Protein AF-A0A7X3KAZ8-F1 (afdb_monomer_lite)

Radius of gyration: 34.66 Å; chains: 1; bounding box: 105×44×89 Å

Sequence (241 aa):
MRITFNLIEKAIDLATRVFVTVRDVNNSASSNESHLVSMIDEVSKKIDSVATHIGAEVAHQLEKQQLEKLSSQAKVVKLALEIDNAAMLGTAVASISEQIEYSRLRLSEGKHEWFGPWMIAEAVRIEALRIMAANPRALAAVERETLNFRINILNHVGVFLITSMDNPWVQIADFVDGRNEDVLLSLRDVKVLQVADDTAVKSKRQAASHGASTLESESTSSEASTVIAPAAWPFPTSLRP

Organism: NCBI:txid2683234

Foldseek 3Di:
DVVVVVVVVVVVVLVVVLVVVVVVCVVPPDPCPVVNVVSVVVVVVVVVVVVVVVVVVVVVVVVVVLLVVLQVLLVQLVVCVVVVPLVSNVVSLVVNVVSLVVLLVVVVVVNCVSVVSSLSSLVSSLVSQCVVDPDPVSNVVSVVSVVVSVVSNCVSCVVVLVPPPPNVVVVVVCVVVVNDPVVVVVVVPVCVPVVVVVVVVVVVPPPPDDDDDDDDDDDDDDDPPPDDDPDDDPDDPDDDD

Secondary structure (DSSP, 8-state):
-HHHHHHHHHHHHHHHHHHHHHHHHTTS-SSSHHHHHHHHHHHHHHHHHHHHHHHHHHHHHHHHHHHHHHHHHHHHHHHHHHTT-HHHHHHHHHHHHHHHHHHHHHHHTT-GGGHHHHHHHHHHHHHHHHHH--SHHHHHHHHHHHHHHHHHHHHHHHHHHHHSTT-HHHHHHHHHTTS--HHHHHHHT-TTSSHHHHHHHHHTSSSSS------------------------SS------

Structure (mmCIF, N/CA/C/O backbone):
data_AF-A0A7X3KAZ8-F1
#
_entry.id   AF-A0A7X3KAZ8-F1
#
loop_
_atom_site.group_PDB
_atom_site.id
_atom_site.type_symbol
_atom_site.label_atom_id
_atom_site.label_alt_id
_atom_site.label_comp_id
_atom_site.label_asym_id
_atom_site.label_entity_id
_atom_site.label_seq_id
_atom_site.pdbx_PDB_ins_code
_atom_site.Cartn_x
_atom_site.Cartn_y
_atom_site.Cartn_z
_atom_site.occupancy
_atom_site.B_iso_or_equiv
_atom_site.auth_seq_id
_atom_site.auth_comp_id
_atom_site.auth_asym_id
_atom_site.auth_atom_id
_atom_site.pdbx_PDB_model_num
ATOM 1 N N . MET A 1 1 ? 14.230 -16.186 -16.471 1.00 46.19 1 MET A N 1
ATOM 2 C CA . MET A 1 1 ? 15.461 -16.729 -17.100 1.00 46.19 1 MET A CA 1
ATOM 3 C C . MET A 1 1 ? 15.422 -16.871 -18.626 1.00 46.19 1 MET A C 1
ATOM 5 O O . MET A 1 1 ? 16.486 -16.835 -19.220 1.00 46.19 1 MET A O 1
ATOM 9 N N . ARG A 1 2 ? 14.268 -17.020 -19.304 1.00 46.88 2 ARG A N 1
ATOM 10 C CA . ARG A 1 2 ? 14.248 -17.124 -20.786 1.00 46.88 2 ARG A CA 1
ATOM 11 C C . ARG A 1 2 ? 14.572 -15.808 -21.518 1.00 46.88 2 ARG A C 1
ATOM 13 O O . ARG A 1 2 ? 15.157 -15.836 -22.591 1.00 46.88 2 ARG A O 1
ATOM 20 N N . ILE A 1 3 ? 14.241 -14.664 -20.917 1.00 51.28 3 ILE A N 1
ATOM 21 C CA . ILE A 1 3 ? 14.458 -13.331 -21.512 1.00 51.28 3 ILE A CA 1
ATOM 22 C C . ILE A 1 3 ? 15.954 -12.976 -21.551 1.00 51.28 3 ILE A C 1
ATOM 24 O O . ILE A 1 3 ? 16.443 -12.476 -22.558 1.00 51.28 3 ILE A O 1
ATOM 28 N N . THR A 1 4 ? 16.704 -13.317 -20.500 1.00 55.81 4 THR A N 1
ATOM 29 C CA . THR A 1 4 ? 18.152 -13.072 -20.414 1.00 55.81 4 THR A CA 1
ATOM 30 C C . THR A 1 4 ? 18.944 -13.887 -21.438 1.00 55.81 4 THR A C 1
ATOM 32 O O . THR A 1 4 ? 19.878 -13.360 -22.028 1.00 55.81 4 THR A O 1
ATOM 35 N N . PHE A 1 5 ? 18.545 -15.135 -21.715 1.00 60.72 5 PHE A N 1
ATOM 36 C CA . PHE A 1 5 ? 19.195 -15.975 -22.733 1.00 60.72 5 PHE A CA 1
ATOM 37 C C . PHE A 1 5 ? 1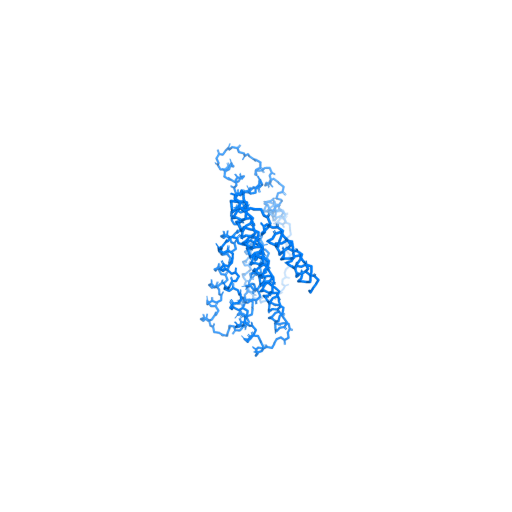8.988 -15.445 -24.159 1.00 60.72 5 PHE A C 1
ATOM 39 O O . PHE A 1 5 ? 19.960 -15.282 -24.890 1.00 60.72 5 PHE A O 1
ATOM 46 N N . ASN A 1 6 ? 17.752 -15.076 -24.517 1.00 64.69 6 ASN A N 1
ATOM 47 C CA . ASN A 1 6 ? 17.456 -14.483 -25.828 1.00 64.69 6 ASN A CA 1
ATOM 48 C C . ASN A 1 6 ? 18.179 -13.143 -26.057 1.00 64.69 6 ASN A C 1
ATOM 50 O O . ASN A 1 6 ? 18.490 -12.795 -27.195 1.00 64.69 6 ASN A O 1
ATOM 54 N N . LEU A 1 7 ? 18.435 -12.364 -24.999 1.00 58.59 7 LEU A N 1
ATOM 55 C CA . LEU A 1 7 ? 19.197 -11.117 -25.113 1.00 58.59 7 LEU A CA 1
ATOM 56 C C . LEU A 1 7 ? 20.698 -11.358 -25.281 1.00 58.59 7 LEU A C 1
ATOM 58 O O . LEU A 1 7 ? 21.329 -10.650 -26.061 1.00 58.59 7 LEU A O 1
ATOM 62 N N . ILE A 1 8 ? 21.261 -12.350 -24.586 1.00 69.94 8 ILE A N 1
ATOM 63 C CA . ILE A 1 8 ? 22.673 -12.723 -24.735 1.00 69.94 8 ILE A CA 1
ATOM 64 C C . ILE A 1 8 ? 22.933 -13.228 -26.158 1.00 69.94 8 ILE A C 1
ATOM 66 O O . ILE A 1 8 ? 23.895 -12.793 -26.783 1.00 69.94 8 ILE A O 1
ATOM 70 N N . GLU A 1 9 ? 22.042 -14.050 -26.717 1.00 72.00 9 GLU A N 1
ATOM 71 C CA . GLU A 1 9 ? 22.143 -14.482 -28.118 1.00 72.00 9 GLU A CA 1
ATOM 72 C C . GLU A 1 9 ? 22.088 -13.305 -29.097 1.00 72.00 9 GLU A C 1
ATOM 74 O O . GLU A 1 9 ? 22.904 -13.234 -30.013 1.00 72.00 9 GLU A O 1
ATOM 79 N N . LYS A 1 10 ? 21.190 -12.333 -28.882 1.00 70.62 10 LYS A N 1
ATOM 80 C CA . LYS A 1 10 ? 21.121 -11.128 -29.726 1.00 70.62 10 LYS A CA 1
ATOM 81 C C . LYS A 1 10 ? 22.357 -10.239 -29.597 1.00 70.62 10 LYS A C 1
ATOM 83 O O . LYS A 1 10 ? 22.797 -9.683 -30.598 1.00 70.62 10 LYS A O 1
ATOM 88 N N . ALA A 1 11 ? 22.921 -10.105 -28.398 1.00 67.25 11 ALA A N 1
ATOM 89 C CA . ALA A 1 11 ? 24.150 -9.347 -28.176 1.00 67.25 11 ALA A CA 1
ATOM 90 C C . ALA A 1 11 ? 25.360 -10.023 -28.844 1.00 67.25 11 ALA A C 1
ATOM 92 O O . ALA A 1 11 ? 26.183 -9.341 -29.451 1.00 67.25 11 ALA A O 1
ATOM 93 N N . ILE A 1 12 ? 25.433 -11.358 -28.793 1.00 77.56 12 ILE A N 1
ATOM 94 C CA . ILE A 1 12 ? 26.469 -12.148 -29.470 1.00 77.56 12 ILE A CA 1
ATOM 95 C C . ILE A 1 12 ? 26.310 -12.062 -30.992 1.00 77.56 12 ILE A C 1
ATOM 97 O O . ILE A 1 12 ? 27.299 -11.827 -31.680 1.00 77.56 12 ILE A O 1
ATOM 101 N N . ASP A 1 13 ? 25.096 -12.182 -31.534 1.00 77.56 13 ASP A N 1
ATOM 102 C CA . ASP A 1 13 ? 24.837 -12.027 -32.976 1.00 77.56 13 ASP A CA 1
ATOM 103 C C . ASP A 1 13 ? 25.221 -10.616 -33.460 1.00 77.56 13 ASP A C 1
ATOM 105 O O . ASP A 1 13 ? 25.897 -10.461 -34.478 1.00 77.56 13 ASP A O 1
ATOM 109 N N . LEU A 1 14 ? 24.897 -9.576 -32.683 1.00 70.06 14 LEU A N 1
ATOM 110 C CA . LEU A 1 14 ? 25.277 -8.196 -32.996 1.00 70.06 14 LEU A CA 1
ATOM 111 C C . LEU A 1 14 ? 26.802 -7.999 -32.977 1.00 70.06 14 LEU A C 1
ATOM 113 O O . LEU A 1 14 ? 27.360 -7.440 -33.920 1.00 70.06 14 LEU A O 1
ATOM 117 N N . ALA A 1 15 ? 27.481 -8.500 -31.940 1.00 71.56 15 ALA A N 1
ATOM 118 C CA . ALA A 1 15 ? 28.937 -8.438 -31.830 1.00 71.56 15 ALA A CA 1
ATOM 119 C C . ALA A 1 15 ? 29.624 -9.204 -32.970 1.00 71.56 15 ALA A C 1
ATOM 121 O O . ALA A 1 15 ? 30.600 -8.723 -33.542 1.00 71.56 15 ALA A O 1
ATOM 122 N N . THR A 1 16 ? 29.075 -10.359 -33.355 1.00 76.56 16 THR A N 1
ATOM 123 C CA . THR A 1 16 ? 29.593 -11.180 -34.456 1.00 76.56 16 THR A CA 1
ATOM 124 C C . THR A 1 16 ? 29.449 -10.456 -35.793 1.00 76.56 16 THR A C 1
ATOM 126 O O . THR A 1 16 ? 30.400 -10.422 -36.571 1.00 76.56 16 THR A O 1
ATOM 129 N N . ARG A 1 17 ? 28.308 -9.803 -36.050 1.00 71.75 17 ARG A N 1
ATOM 130 C CA . ARG A 1 17 ? 28.098 -9.010 -37.274 1.00 71.75 17 ARG A CA 1
ATOM 131 C C . ARG A 1 17 ? 29.051 -7.826 -37.375 1.00 71.75 17 ARG A C 1
ATOM 133 O O . ARG A 1 17 ? 29.595 -7.611 -38.449 1.00 71.75 17 ARG A O 1
ATOM 140 N N . VAL A 1 18 ? 29.288 -7.112 -36.272 1.00 66.62 18 VAL A N 1
ATOM 141 C CA . VAL A 1 18 ? 30.261 -6.005 -36.213 1.00 66.62 18 VAL A CA 1
ATOM 142 C C . VAL A 1 18 ? 31.686 -6.515 -36.438 1.00 66.62 18 VAL A C 1
ATOM 144 O O . VAL A 1 18 ? 32.463 -5.895 -37.158 1.00 66.62 18 VAL A O 1
ATOM 147 N N . PHE A 1 19 ? 32.040 -7.666 -35.868 1.00 69.00 19 PHE A N 1
ATOM 148 C CA . PHE A 1 19 ? 33.374 -8.238 -36.037 1.00 69.00 19 PHE A CA 1
ATOM 149 C C . PHE A 1 19 ? 33.633 -8.697 -37.480 1.00 69.00 19 PHE A C 1
ATOM 151 O O . PHE A 1 19 ? 34.724 -8.492 -38.012 1.00 69.00 19 PHE A O 1
ATOM 158 N N . VAL A 1 20 ? 32.624 -9.286 -38.129 1.00 71.25 20 VAL A N 1
ATOM 159 C CA . VAL A 1 20 ? 32.692 -9.700 -39.538 1.00 71.25 20 VAL A CA 1
ATOM 160 C C . VAL A 1 20 ? 32.840 -8.486 -40.456 1.00 71.25 20 VAL A C 1
ATOM 162 O O . VAL A 1 20 ? 33.724 -8.478 -41.307 1.00 71.25 20 VAL A O 1
ATOM 165 N N . THR A 1 21 ? 32.071 -7.416 -40.244 1.00 63.50 21 THR A N 1
ATOM 166 C CA . THR A 1 21 ? 32.190 -6.209 -41.073 1.00 63.50 21 THR A CA 1
ATOM 167 C C . THR A 1 21 ? 33.488 -5.443 -40.835 1.00 63.50 21 THR A C 1
ATOM 169 O O . THR A 1 21 ? 34.089 -4.989 -41.802 1.00 63.50 21 THR A O 1
ATOM 172 N N . VAL A 1 22 ? 33.993 -5.344 -39.600 1.00 62.72 22 VAL A N 1
ATOM 173 C CA . VAL A 1 22 ? 35.315 -4.738 -39.328 1.00 62.72 22 VAL A CA 1
ATOM 174 C C . VAL A 1 22 ? 36.439 -5.530 -40.004 1.00 62.72 22 VAL A C 1
ATOM 176 O O . VAL A 1 22 ? 37.372 -4.941 -40.551 1.00 62.72 22 VAL A O 1
ATOM 179 N N . ARG A 1 23 ? 36.334 -6.864 -40.022 1.00 62.97 23 ARG A N 1
ATOM 180 C CA . ARG A 1 23 ? 37.279 -7.737 -40.726 1.00 62.97 23 ARG A CA 1
ATOM 181 C C . ARG A 1 23 ? 37.243 -7.528 -42.246 1.00 62.97 23 ARG A C 1
ATOM 183 O O . ARG A 1 23 ? 38.305 -7.530 -42.863 1.00 62.97 23 ARG A O 1
ATOM 190 N N . ASP A 1 24 ? 36.065 -7.322 -42.831 1.00 60.09 24 ASP A N 1
ATOM 191 C CA . ASP A 1 24 ? 35.906 -7.125 -44.279 1.00 60.09 24 ASP A CA 1
ATOM 192 C C . ASP A 1 24 ? 36.257 -5.693 -44.741 1.00 60.09 24 ASP A C 1
ATOM 194 O O . ASP A 1 24 ? 36.760 -5.499 -45.850 1.00 60.09 24 ASP A O 1
ATOM 198 N N . VAL A 1 25 ? 36.079 -4.683 -43.880 1.00 53.12 25 VAL A N 1
ATOM 199 C CA . VAL A 1 25 ? 36.392 -3.268 -44.170 1.00 53.12 25 VAL A CA 1
ATOM 200 C C . VAL A 1 25 ? 37.898 -3.002 -44.297 1.00 53.12 25 VAL A C 1
ATOM 202 O O . VAL A 1 25 ? 38.297 -2.119 -45.058 1.00 53.12 25 VAL A O 1
ATOM 205 N N . ASN A 1 26 ? 38.753 -3.812 -43.665 1.00 53.38 26 ASN A N 1
ATOM 206 C CA . ASN A 1 26 ? 40.214 -3.662 -43.744 1.00 53.38 26 ASN A CA 1
ATOM 207 C C . ASN A 1 26 ? 40.795 -3.880 -45.166 1.00 53.38 26 ASN A C 1
ATOM 209 O O . ASN A 1 26 ? 41.977 -3.637 -45.391 1.00 53.38 26 ASN A O 1
ATOM 213 N N . ASN A 1 27 ? 39.967 -4.299 -46.135 1.00 56.44 27 ASN A N 1
ATOM 214 C CA . ASN A 1 27 ? 40.338 -4.493 -47.541 1.00 56.44 27 ASN A CA 1
ATOM 215 C C . ASN A 1 27 ? 39.940 -3.329 -48.483 1.00 56.44 27 ASN A C 1
ATOM 217 O O . ASN A 1 27 ? 40.212 -3.411 -49.679 1.00 56.44 27 ASN A O 1
ATOM 221 N N . SER A 1 28 ? 39.298 -2.248 -48.008 1.00 54.06 28 SER A N 1
ATOM 222 C CA . SER A 1 28 ? 38.889 -1.113 -48.868 1.00 54.06 28 SER A CA 1
ATOM 223 C C . SER A 1 28 ? 38.941 0.240 -48.129 1.00 54.06 28 SER A C 1
ATOM 225 O O . SER A 1 28 ? 38.164 0.508 -47.219 1.00 54.06 28 SER A O 1
ATOM 227 N N . ALA A 1 29 ? 39.895 1.104 -48.492 1.00 55.44 29 ALA A N 1
ATOM 228 C CA . ALA A 1 29 ? 40.539 2.020 -47.538 1.00 55.44 29 ALA A CA 1
ATOM 229 C C . ALA A 1 29 ? 40.195 3.532 -47.613 1.00 55.44 29 ALA A C 1
ATOM 231 O O . ALA A 1 29 ? 41.026 4.333 -47.202 1.00 55.44 29 ALA A O 1
ATOM 232 N N . SER A 1 30 ? 39.032 3.994 -48.099 1.00 54.66 30 SER A N 1
ATOM 233 C CA . SER A 1 30 ? 38.758 5.459 -48.029 1.00 54.66 30 SER A CA 1
ATOM 234 C C . SER A 1 30 ? 37.302 5.939 -48.003 1.00 54.66 30 SER A C 1
ATOM 236 O O . SER A 1 30 ? 37.060 7.088 -47.651 1.00 54.66 30 SER A O 1
ATOM 238 N N . SER A 1 31 ? 36.314 5.089 -48.299 1.00 55.03 31 SER A N 1
ATOM 239 C CA . SER A 1 31 ? 34.874 5.428 -48.214 1.00 55.03 31 SER A CA 1
ATOM 240 C C . SER A 1 31 ? 34.179 4.814 -46.984 1.00 55.03 31 SER A C 1
ATOM 242 O O . SER A 1 31 ? 32.975 4.984 -46.802 1.00 55.03 31 SER A O 1
ATOM 244 N N . ASN A 1 32 ? 34.920 4.090 -46.142 1.00 56.72 32 ASN A N 1
ATOM 245 C CA . ASN A 1 32 ? 34.351 3.208 -45.121 1.00 56.72 32 ASN A CA 1
ATOM 246 C C . ASN A 1 32 ? 34.421 3.761 -43.689 1.00 56.72 32 ASN A C 1
ATOM 248 O O . ASN A 1 32 ? 33.745 3.230 -42.812 1.00 56.72 32 ASN A O 1
ATOM 252 N N . GLU A 1 33 ? 35.179 4.834 -43.434 1.00 61.66 33 GLU A N 1
ATOM 253 C CA . GLU A 1 33 ? 35.268 5.437 -42.093 1.00 61.66 33 GLU A CA 1
ATOM 254 C C . GLU A 1 33 ? 33.949 6.091 -41.663 1.00 61.66 33 GLU A C 1
ATOM 256 O O . GLU A 1 33 ? 33.487 5.860 -40.550 1.00 61.66 33 GLU A O 1
ATOM 261 N N . SER A 1 34 ? 33.280 6.837 -42.549 1.00 65.88 34 SER A N 1
ATOM 262 C CA . SER A 1 34 ? 31.969 7.438 -42.251 1.00 65.88 34 SER A CA 1
ATOM 263 C C . SER A 1 34 ? 30.883 6.379 -42.032 1.00 65.88 34 SER A C 1
ATOM 265 O O . SER A 1 34 ? 30.028 6.533 -41.160 1.00 65.88 34 SER A O 1
ATOM 267 N N . HIS A 1 35 ? 30.951 5.273 -42.775 1.00 70.00 35 HIS A N 1
ATOM 268 C CA . HIS A 1 35 ? 30.044 4.140 -42.628 1.00 70.00 35 HIS A CA 1
ATOM 269 C C . HIS A 1 35 ? 30.270 3.407 -41.296 1.00 70.00 35 HIS A C 1
ATOM 271 O O . HIS A 1 35 ? 29.304 3.141 -40.582 1.00 70.00 35 HIS A O 1
ATOM 277 N N . LEU A 1 36 ? 31.531 3.165 -40.911 1.00 72.19 36 LEU A N 1
ATOM 278 C CA . LEU A 1 36 ? 31.895 2.612 -39.602 1.00 72.19 36 LEU A CA 1
ATOM 279 C C . LEU A 1 36 ? 31.449 3.517 -38.449 1.00 72.19 36 LEU A C 1
ATOM 281 O O . LEU A 1 36 ? 30.859 3.022 -37.493 1.00 72.19 36 LEU A O 1
ATOM 285 N N . VAL A 1 37 ? 31.664 4.832 -38.544 1.00 76.81 37 VAL A N 1
ATOM 286 C CA . VAL A 1 37 ? 31.201 5.795 -37.530 1.00 76.81 37 VAL A CA 1
ATOM 287 C C . VAL A 1 37 ? 29.674 5.776 -37.417 1.00 76.81 37 VAL A C 1
ATOM 289 O O . VAL A 1 37 ? 29.154 5.746 -36.305 1.00 76.81 37 VAL A O 1
ATOM 292 N N . SER A 1 38 ? 28.945 5.707 -38.538 1.00 76.62 38 SER A N 1
ATOM 293 C CA . SER A 1 38 ? 27.479 5.601 -38.509 1.00 76.62 38 SER A CA 1
ATOM 294 C C . SER A 1 38 ? 26.990 4.283 -37.898 1.00 76.62 38 SER A C 1
ATOM 296 O O . SER A 1 38 ? 26.013 4.277 -37.155 1.00 76.62 38 SER A O 1
ATOM 298 N N . MET A 1 39 ? 27.697 3.174 -38.141 1.00 76.69 39 MET A N 1
ATOM 299 C CA . MET A 1 39 ? 27.379 1.876 -37.545 1.00 76.69 39 MET A CA 1
ATOM 300 C C . MET A 1 39 ? 27.665 1.860 -36.045 1.00 76.69 39 MET A C 1
ATOM 302 O O . MET A 1 39 ? 26.879 1.305 -35.284 1.00 76.69 39 MET A O 1
ATOM 306 N N . ILE A 1 40 ? 28.757 2.488 -35.603 1.00 79.38 40 ILE A N 1
ATOM 307 C CA . ILE A 1 40 ? 29.061 2.654 -34.178 1.00 79.38 40 ILE A CA 1
ATOM 308 C C . ILE A 1 40 ? 27.988 3.520 -33.509 1.00 79.38 40 ILE A C 1
ATOM 310 O O . ILE A 1 40 ? 27.540 3.174 -32.417 1.00 79.38 40 ILE A O 1
ATOM 314 N N . ASP A 1 41 ? 27.523 4.588 -34.160 1.00 81.44 41 ASP A N 1
ATOM 315 C CA . ASP A 1 41 ? 26.429 5.433 -33.663 1.00 81.44 41 ASP A CA 1
ATOM 316 C C . ASP A 1 41 ? 25.094 4.664 -33.604 1.00 81.44 41 ASP A C 1
ATOM 318 O O . ASP A 1 41 ? 24.380 4.723 -32.604 1.00 81.44 41 ASP A O 1
ATOM 322 N N . GLU A 1 42 ? 24.774 3.850 -34.616 1.00 80.19 42 GLU A N 1
ATOM 323 C CA . GLU A 1 42 ? 23.575 3.002 -34.614 1.00 80.19 42 GLU A CA 1
ATOM 324 C C . GLU A 1 42 ? 23.634 1.917 -33.524 1.00 80.19 42 GLU A C 1
ATOM 326 O O . GLU A 1 42 ? 22.640 1.662 -32.839 1.00 80.19 42 GLU A O 1
ATOM 331 N N . VAL A 1 43 ? 24.799 1.293 -33.324 1.00 81.06 43 VAL A N 1
ATOM 332 C CA . VAL A 1 43 ? 25.024 0.323 -32.244 1.00 81.06 43 VAL A CA 1
ATOM 333 C C . VAL A 1 43 ? 24.937 1.007 -30.883 1.00 81.06 43 VAL A C 1
ATOM 335 O O . VAL A 1 43 ? 24.273 0.474 -29.999 1.00 81.06 43 VAL A O 1
ATOM 338 N N . SER A 1 44 ? 25.515 2.198 -30.723 1.00 81.19 44 SER A N 1
ATOM 339 C CA . SER A 1 44 ? 25.438 2.982 -29.482 1.00 81.19 44 SER A CA 1
ATOM 340 C C . SER A 1 44 ? 23.989 3.331 -29.147 1.00 81.19 44 SER A C 1
ATOM 342 O O . SER A 1 44 ? 23.524 3.028 -28.053 1.00 81.19 44 SER A O 1
ATOM 344 N N . LYS A 1 45 ? 23.216 3.816 -30.126 1.00 85.75 45 LYS A N 1
ATOM 345 C CA . LYS A 1 45 ? 21.777 4.083 -29.964 1.00 85.75 45 LYS A CA 1
ATOM 346 C C . LYS A 1 45 ? 20.977 2.828 -29.623 1.00 85.75 45 LYS A C 1
ATOM 348 O O . LYS A 1 45 ? 20.060 2.889 -28.804 1.00 85.75 45 LYS A O 1
ATOM 353 N N . LYS A 1 46 ? 21.304 1.678 -30.224 1.00 81.12 46 LYS A N 1
ATOM 354 C CA . LYS A 1 46 ? 20.667 0.395 -29.878 1.00 81.12 46 LYS A CA 1
ATOM 355 C C . LYS A 1 46 ? 21.033 -0.055 -28.467 1.00 81.12 46 LYS A C 1
ATOM 357 O O . LYS A 1 46 ? 20.154 -0.545 -27.766 1.00 81.12 46 LYS A O 1
ATOM 362 N N . ILE A 1 47 ? 22.280 0.125 -28.038 1.00 82.75 47 ILE A N 1
ATOM 363 C CA . ILE A 1 47 ? 22.717 -0.182 -26.671 1.00 82.75 47 ILE A CA 1
ATOM 364 C C . ILE A 1 47 ? 21.990 0.722 -25.672 1.00 82.75 47 ILE A C 1
ATOM 366 O O . ILE A 1 47 ? 21.430 0.202 -24.712 1.00 82.75 47 ILE A O 1
ATOM 370 N N . ASP A 1 48 ? 21.901 2.026 -25.931 1.00 84.75 48 ASP A N 1
ATOM 371 C CA . ASP A 1 48 ? 21.175 2.971 -25.074 1.00 84.75 48 ASP A CA 1
ATOM 372 C C . ASP A 1 48 ? 19.675 2.651 -25.013 1.00 84.75 48 ASP A C 1
ATOM 374 O O . ASP A 1 48 ? 19.062 2.646 -23.942 1.00 84.75 48 ASP A O 1
ATOM 378 N N . SER A 1 49 ? 19.067 2.304 -26.149 1.00 84.25 49 SER A N 1
ATOM 379 C CA . SER A 1 49 ? 17.669 1.865 -26.199 1.00 84.25 49 SER A CA 1
ATOM 380 C C . SER A 1 49 ? 17.440 0.567 -25.414 1.00 84.25 49 SER A C 1
ATOM 382 O O . SER A 1 49 ? 16.447 0.437 -24.699 1.00 84.25 49 SER A O 1
ATOM 384 N N . VAL A 1 50 ? 18.366 -0.389 -25.486 1.00 82.94 50 VAL A N 1
ATOM 385 C CA . VAL A 1 50 ? 18.285 -1.628 -24.703 1.00 82.94 50 VAL A CA 1
ATOM 386 C C . VAL A 1 50 ? 18.511 -1.351 -23.216 1.00 82.94 50 VAL A C 1
ATOM 388 O O . VAL A 1 50 ? 17.782 -1.888 -22.388 1.00 82.94 50 VAL A O 1
ATOM 391 N N . ALA A 1 51 ? 19.463 -0.489 -22.859 1.00 81.94 51 ALA A N 1
ATOM 392 C CA . ALA A 1 51 ? 19.750 -0.130 -21.474 1.00 81.94 51 ALA A CA 1
ATOM 393 C C . ALA A 1 51 ? 18.564 0.589 -20.815 1.00 81.94 51 ALA A C 1
ATOM 395 O O . ALA A 1 51 ? 18.180 0.244 -19.698 1.00 81.94 51 ALA A O 1
ATOM 396 N N . THR A 1 52 ? 17.934 1.530 -21.522 1.00 86.94 52 THR A N 1
ATOM 397 C CA . THR A 1 52 ? 16.715 2.211 -21.054 1.00 86.94 52 THR A CA 1
ATOM 398 C C . THR A 1 52 ? 15.548 1.239 -20.900 1.00 86.94 52 THR A C 1
ATOM 400 O O . THR A 1 52 ? 14.845 1.288 -19.891 1.00 86.94 52 THR A O 1
ATOM 403 N N . HIS A 1 53 ? 15.379 0.300 -21.835 1.00 82.31 53 HIS A N 1
ATOM 404 C CA . HIS A 1 53 ? 14.350 -0.733 -21.734 1.00 82.31 53 HIS A CA 1
ATOM 405 C C . HIS A 1 53 ? 14.582 -1.681 -20.547 1.00 82.31 53 HIS A C 1
ATOM 407 O O . HIS A 1 53 ? 13.650 -1.969 -19.800 1.00 82.31 53 HIS A O 1
ATOM 413 N N . ILE A 1 54 ? 15.826 -2.117 -20.319 1.00 81.69 54 ILE A N 1
ATOM 414 C CA . ILE A 1 54 ? 16.194 -2.928 -19.149 1.00 81.69 54 ILE A CA 1
ATOM 415 C C . ILE A 1 54 ? 15.936 -2.145 -17.861 1.00 81.69 54 ILE A C 1
ATOM 417 O O . ILE A 1 54 ? 15.358 -2.693 -16.926 1.00 81.69 54 ILE A O 1
ATOM 421 N N . GLY A 1 55 ? 16.329 -0.870 -17.810 1.00 84.19 55 GLY A N 1
ATOM 422 C CA . GLY A 1 55 ? 16.085 -0.008 -16.655 1.00 84.19 55 GLY A CA 1
ATOM 423 C C . GLY A 1 55 ? 14.596 0.106 -16.324 1.00 84.19 55 GLY A C 1
ATOM 424 O O . GLY A 1 55 ? 14.214 -0.051 -15.165 1.00 84.19 55 GLY A O 1
ATOM 425 N N . ALA A 1 56 ? 13.754 0.301 -17.341 1.00 83.12 56 ALA A N 1
ATOM 426 C CA . ALA A 1 56 ? 12.303 0.356 -17.181 1.00 83.12 56 ALA A CA 1
ATOM 427 C C . ALA A 1 56 ? 11.715 -0.981 -16.697 1.00 83.12 56 ALA A C 1
ATOM 429 O O . ALA A 1 56 ? 10.905 -0.995 -15.773 1.00 83.12 56 ALA A O 1
ATOM 430 N N . GLU A 1 57 ? 12.153 -2.106 -17.265 1.00 83.50 57 GLU A N 1
ATOM 431 C CA . GLU A 1 57 ? 11.674 -3.439 -16.882 1.00 83.50 57 GLU A CA 1
ATOM 432 C C . GLU A 1 57 ? 12.092 -3.812 -15.450 1.00 83.50 57 GLU A C 1
ATOM 434 O O . GLU A 1 57 ? 11.291 -4.336 -14.677 1.00 83.50 57 GLU A O 1
ATOM 439 N N . VAL A 1 58 ? 13.330 -3.498 -15.056 1.00 87.62 58 VAL A N 1
ATOM 440 C CA . VAL A 1 58 ? 13.814 -3.713 -13.684 1.00 87.62 58 VAL A CA 1
ATOM 441 C C . VAL A 1 58 ? 13.032 -2.851 -12.695 1.00 87.62 58 VAL A C 1
ATOM 443 O O . VAL A 1 58 ? 12.624 -3.352 -11.647 1.00 87.62 58 VAL A O 1
ATOM 446 N N . ALA A 1 59 ? 12.781 -1.582 -13.028 1.00 85.00 59 ALA A N 1
ATOM 447 C CA . ALA A 1 59 ? 11.964 -0.701 -12.199 1.00 85.00 59 ALA A CA 1
ATOM 448 C C . ALA A 1 59 ? 10.538 -1.249 -12.038 1.00 85.00 59 ALA A C 1
ATOM 450 O O . ALA A 1 59 ? 10.036 -1.331 -10.917 1.00 85.00 59 ALA A O 1
ATOM 451 N N . HIS A 1 60 ? 9.921 -1.708 -13.129 1.00 85.81 60 HIS A N 1
ATOM 452 C CA . HIS A 1 60 ? 8.587 -2.302 -13.098 1.00 85.81 60 HIS A CA 1
ATOM 453 C C . HIS A 1 60 ? 8.531 -3.572 -12.233 1.00 85.81 60 HIS A C 1
ATOM 455 O O . HIS A 1 60 ? 7.633 -3.727 -11.405 1.00 85.81 60 HIS A O 1
ATOM 461 N N . GLN A 1 61 ? 9.514 -4.470 -12.360 1.00 87.00 61 GLN A N 1
ATOM 462 C CA . GLN A 1 61 ? 9.581 -5.679 -11.532 1.00 87.00 61 GLN A CA 1
ATOM 463 C C . GLN A 1 61 ? 9.789 -5.360 -10.051 1.00 87.00 61 GLN A C 1
ATOM 465 O O . GLN A 1 61 ? 9.170 -5.999 -9.198 1.00 87.00 61 GLN A O 1
ATOM 470 N N . LEU A 1 62 ? 10.620 -4.366 -9.736 1.00 88.56 62 LEU A N 1
ATOM 471 C CA . LEU A 1 62 ? 10.831 -3.917 -8.364 1.00 88.56 62 LEU A CA 1
ATOM 472 C C . LEU A 1 62 ? 9.541 -3.331 -7.778 1.00 88.56 62 LEU A C 1
ATOM 474 O O . LEU A 1 62 ? 9.174 -3.657 -6.653 1.00 88.56 62 LEU A O 1
ATOM 478 N N . GLU A 1 63 ? 8.811 -2.523 -8.544 1.00 88.50 63 GLU A N 1
ATOM 479 C CA . GLU A 1 63 ? 7.524 -1.956 -8.123 1.00 88.50 63 GLU A CA 1
ATOM 480 C C . GLU A 1 63 ? 6.474 -3.036 -7.877 1.00 88.50 63 GLU A C 1
ATOM 482 O O . GLU A 1 63 ? 5.813 -3.029 -6.837 1.00 88.50 63 GLU A O 1
ATOM 487 N N . LYS A 1 64 ? 6.395 -4.031 -8.763 1.00 89.38 64 LYS A N 1
ATOM 488 C CA . LYS A 1 64 ? 5.529 -5.194 -8.569 1.00 89.38 64 LYS A CA 1
ATOM 489 C C . LYS A 1 64 ? 5.864 -5.950 -7.280 1.00 89.38 64 LYS A C 1
ATOM 491 O O . LYS A 1 64 ? 4.958 -6.299 -6.526 1.00 89.38 64 LYS A O 1
ATOM 496 N N . GLN A 1 65 ? 7.147 -6.165 -6.988 1.00 89.75 65 GLN A N 1
ATOM 497 C CA . GLN A 1 65 ? 7.571 -6.812 -5.742 1.00 89.75 65 GLN A CA 1
ATOM 498 C C . GLN A 1 65 ? 7.172 -6.002 -4.504 1.00 89.75 65 GLN A C 1
ATOM 500 O O . GLN A 1 65 ? 6.752 -6.580 -3.504 1.00 89.75 65 GLN A O 1
ATOM 505 N N . GLN A 1 66 ? 7.266 -4.671 -4.557 1.00 91.19 66 GLN A N 1
ATOM 506 C CA . GLN A 1 66 ? 6.837 -3.814 -3.450 1.00 91.19 66 GLN A CA 1
ATOM 507 C C . GLN A 1 66 ? 5.311 -3.843 -3.255 1.00 91.19 66 GLN A C 1
ATOM 509 O O . GLN A 1 66 ? 4.843 -3.899 -2.118 1.00 91.19 66 GLN A O 1
ATOM 514 N N . LEU A 1 67 ? 4.526 -3.893 -4.335 1.00 89.88 67 LEU A N 1
ATOM 515 C CA . LEU A 1 67 ? 3.072 -4.083 -4.261 1.00 89.88 67 LEU A CA 1
ATOM 516 C C . LEU A 1 67 ? 2.699 -5.434 -3.635 1.00 89.88 67 LEU A C 1
ATOM 518 O O . LEU A 1 67 ? 1.845 -5.503 -2.747 1.00 89.88 67 LEU A O 1
ATOM 522 N N . GLU A 1 68 ? 3.361 -6.512 -4.061 1.00 89.94 68 GLU A N 1
ATOM 523 C CA . GLU A 1 68 ? 3.175 -7.848 -3.485 1.00 89.94 68 GLU A CA 1
ATOM 524 C C . GLU A 1 68 ? 3.564 -7.871 -2.000 1.00 89.94 68 GLU A C 1
ATOM 526 O O . GLU A 1 68 ? 2.834 -8.430 -1.175 1.00 89.94 68 GLU A O 1
ATOM 531 N N . LYS A 1 69 ? 4.659 -7.192 -1.634 1.00 91.88 69 LYS A N 1
ATOM 532 C CA . LYS A 1 69 ? 5.098 -7.029 -0.246 1.00 91.88 69 LYS A CA 1
ATOM 533 C C . LYS A 1 69 ? 4.046 -6.301 0.590 1.00 91.88 69 LYS A C 1
ATOM 535 O O . LYS A 1 69 ? 3.660 -6.828 1.633 1.00 91.88 69 LYS A O 1
ATOM 540 N N . LEU A 1 70 ? 3.533 -5.161 0.129 1.00 92.25 70 LEU A N 1
ATOM 541 C CA . LEU A 1 70 ? 2.477 -4.409 0.815 1.00 92.25 70 LEU A CA 1
ATOM 542 C C . LEU A 1 70 ? 1.223 -5.272 1.020 1.00 92.25 70 LEU A C 1
ATOM 544 O O . LEU A 1 70 ? 0.693 -5.350 2.129 1.00 92.25 70 LEU A O 1
ATOM 548 N N . SER A 1 71 ? 0.787 -5.988 -0.021 1.00 90.38 71 SER A N 1
ATOM 549 C CA . SER A 1 71 ? -0.353 -6.908 0.067 1.00 90.38 71 SER A CA 1
ATOM 550 C C . SER A 1 71 ? -0.113 -8.028 1.084 1.00 90.38 71 SER A C 1
ATOM 552 O O . SER A 1 71 ? -1.005 -8.367 1.865 1.00 90.38 71 SER A O 1
ATOM 554 N N . SER A 1 72 ? 1.096 -8.595 1.112 1.00 91.50 72 SER A N 1
ATOM 555 C CA . SER A 1 72 ? 1.461 -9.640 2.070 1.00 91.50 72 SER A CA 1
ATOM 556 C C . SER A 1 72 ? 1.440 -9.125 3.512 1.00 91.50 72 SER A C 1
ATOM 558 O O . SER A 1 72 ? 0.872 -9.777 4.384 1.00 91.50 72 SER A O 1
ATOM 560 N N . GLN A 1 73 ? 1.959 -7.922 3.762 1.00 92.44 73 GLN A N 1
ATOM 561 C CA . GLN A 1 73 ? 1.967 -7.314 5.090 1.00 92.44 73 GLN A CA 1
ATOM 562 C C . GLN A 1 73 ? 0.557 -6.955 5.560 1.00 92.44 73 GLN A C 1
ATOM 564 O O . GLN A 1 73 ? 0.218 -7.228 6.708 1.00 92.44 73 GLN A O 1
ATOM 569 N N . ALA A 1 74 ? -0.299 -6.440 4.672 1.00 91.44 74 ALA A N 1
ATOM 570 C CA . ALA A 1 74 ? -1.711 -6.211 4.978 1.00 91.44 74 ALA A CA 1
ATOM 571 C C . ALA A 1 74 ? -2.416 -7.504 5.415 1.00 91.44 74 ALA A C 1
ATOM 573 O O . ALA A 1 74 ? -3.168 -7.504 6.389 1.00 91.44 74 ALA A O 1
ATOM 574 N N . LYS A 1 75 ? -2.122 -8.633 4.754 1.00 92.12 75 LYS A N 1
ATOM 575 C CA . LYS A 1 75 ? -2.636 -9.952 5.159 1.00 92.12 75 LYS A CA 1
ATOM 576 C C . LYS A 1 75 ? -2.094 -10.401 6.516 1.00 92.12 75 LYS A C 1
ATOM 578 O O . LYS A 1 75 ? -2.852 -10.971 7.290 1.00 92.12 75 LYS A O 1
ATOM 583 N N . VAL A 1 76 ? -0.822 -10.140 6.819 1.00 91.44 76 VAL A N 1
ATOM 584 C CA . VAL A 1 76 ? -0.228 -10.468 8.128 1.00 91.44 76 VAL A CA 1
ATOM 585 C C . VAL A 1 76 ? -0.887 -9.665 9.248 1.00 91.44 76 VAL A C 1
ATOM 587 O O . VAL A 1 76 ? -1.213 -10.241 10.281 1.00 91.44 76 VAL A O 1
ATOM 590 N N . VAL A 1 77 ? -1.138 -8.368 9.044 1.00 90.69 77 VAL A N 1
ATOM 591 C CA . VAL A 1 77 ? -1.859 -7.550 10.032 1.00 90.69 77 VAL A CA 1
ATOM 592 C C . VAL A 1 77 ? -3.293 -8.052 10.190 1.00 90.69 77 VAL A C 1
ATOM 594 O O . VAL A 1 77 ? -3.738 -8.240 11.315 1.00 90.69 77 VAL A O 1
ATOM 597 N N . LYS A 1 78 ? -3.991 -8.365 9.090 1.00 91.06 78 LYS A N 1
ATOM 598 C CA . LYS A 1 78 ? -5.331 -8.973 9.139 1.00 91.06 78 LYS A CA 1
ATOM 599 C C . LYS A 1 78 ? -5.342 -10.273 9.946 1.00 91.06 78 LYS A C 1
ATOM 601 O O . LYS A 1 78 ? -6.202 -10.453 10.795 1.00 91.06 78 LYS A O 1
ATOM 606 N N . LEU A 1 79 ? -4.374 -11.156 9.716 1.00 91.25 79 LEU A N 1
ATOM 607 C CA . LEU A 1 79 ? -4.254 -12.408 10.459 1.00 91.25 79 LEU A CA 1
ATOM 608 C C . LEU A 1 79 ? -3.964 -12.159 11.947 1.00 91.25 79 LEU A C 1
ATOM 610 O O . LEU A 1 79 ? -4.526 -12.829 12.804 1.00 91.25 79 LEU A O 1
ATOM 614 N N . ALA A 1 80 ? -3.110 -11.182 12.265 1.00 90.31 80 ALA A N 1
ATOM 615 C CA . ALA A 1 80 ? -2.832 -10.803 13.648 1.00 90.31 80 ALA A CA 1
ATOM 616 C C . ALA A 1 80 ? -4.082 -10.265 14.367 1.00 90.31 80 ALA A C 1
ATOM 618 O O . ALA A 1 80 ? -4.247 -10.538 15.555 1.00 90.31 80 ALA A O 1
ATOM 619 N N . LEU A 1 81 ? -4.956 -9.551 13.644 1.00 89.38 81 LEU A N 1
ATOM 620 C CA . LEU A 1 81 ? -6.269 -9.116 14.131 1.00 89.38 81 LEU A CA 1
ATOM 621 C C . LEU A 1 81 ? -7.210 -10.303 14.360 1.00 89.38 81 LEU A C 1
ATOM 623 O O . LEU A 1 81 ? -7.857 -10.368 15.391 1.00 89.38 81 LEU A O 1
ATOM 627 N N . GLU A 1 82 ? -7.267 -11.261 13.435 1.00 90.88 82 GLU A N 1
ATOM 628 C CA . GLU A 1 82 ? -8.145 -12.438 13.553 1.00 90.88 82 GLU A CA 1
ATOM 629 C C . GLU A 1 82 ? -7.761 -13.372 14.715 1.00 90.88 82 GLU A C 1
ATOM 631 O O . GLU A 1 82 ? -8.615 -14.084 15.238 1.00 90.88 82 GLU A O 1
ATOM 636 N N . ILE A 1 83 ? -6.484 -13.389 15.109 1.00 91.75 83 ILE A N 1
ATOM 637 C CA . ILE A 1 83 ? -5.951 -14.243 16.186 1.00 91.75 83 ILE A CA 1
ATOM 638 C C . ILE A 1 83 ? -5.906 -13.497 17.540 1.00 91.75 83 ILE A C 1
ATOM 640 O O . ILE A 1 83 ? -5.540 -14.091 18.552 1.00 91.75 83 ILE A O 1
ATOM 644 N N . ASP A 1 84 ? -6.255 -12.205 17.584 1.00 85.38 84 ASP A N 1
ATOM 645 C CA . ASP A 1 84 ? -6.164 -11.345 18.779 1.00 85.38 84 ASP A CA 1
ATOM 646 C C . ASP A 1 84 ? -4.772 -11.364 19.459 1.00 85.38 84 ASP A C 1
ATOM 648 O O . ASP A 1 84 ? -4.619 -11.209 20.674 1.00 85.38 84 ASP A O 1
ATOM 652 N N . ASN A 1 85 ? -3.701 -11.539 18.674 1.00 87.88 85 ASN A N 1
ATOM 653 C CA . ASN A 1 85 ? -2.336 -11.584 19.200 1.00 87.88 85 ASN A CA 1
ATOM 654 C C . ASN A 1 85 ? -1.704 -10.184 19.223 1.00 87.88 85 ASN A C 1
ATOM 656 O O . ASN A 1 85 ? -1.082 -9.748 18.252 1.00 87.88 85 ASN A O 1
ATOM 660 N N . ALA A 1 86 ? -1.803 -9.503 20.367 1.00 83.62 86 ALA A N 1
ATOM 661 C CA . ALA A 1 86 ? -1.301 -8.137 20.548 1.00 83.62 86 ALA A CA 1
ATOM 662 C C . ALA A 1 86 ? 0.209 -7.967 20.265 1.00 83.62 86 ALA A C 1
ATOM 664 O O . ALA A 1 86 ? 0.625 -6.942 19.720 1.00 83.62 86 ALA A O 1
ATOM 665 N N . ALA A 1 87 ? 1.039 -8.964 20.596 1.00 84.56 87 ALA A N 1
ATOM 666 C CA . ALA A 1 87 ? 2.485 -8.897 20.365 1.00 84.56 87 ALA A CA 1
ATOM 667 C C . ALA A 1 87 ? 2.819 -8.969 18.866 1.00 84.56 87 ALA A C 1
ATOM 669 O O . ALA A 1 87 ? 3.627 -8.189 18.357 1.00 84.56 87 ALA A O 1
ATOM 670 N N . MET A 1 88 ? 2.149 -9.869 18.143 1.00 88.75 88 MET A N 1
ATOM 671 C CA . MET A 1 88 ? 2.267 -9.974 16.690 1.00 88.75 88 MET A CA 1
ATOM 672 C C . MET A 1 88 ? 1.721 -8.717 16.003 1.00 88.75 88 MET A C 1
ATOM 674 O O . MET A 1 88 ? 2.360 -8.196 15.087 1.00 88.75 88 MET A O 1
ATOM 678 N N . LEU A 1 89 ? 0.595 -8.186 16.488 1.00 90.69 89 LEU A N 1
ATOM 679 C CA . LEU A 1 89 ? -0.065 -7.014 15.920 1.00 90.69 89 LEU A CA 1
ATOM 680 C C . LEU A 1 89 ? 0.847 -5.783 15.919 1.00 90.69 89 LEU A C 1
ATOM 682 O O . LEU A 1 89 ? 0.995 -5.143 14.881 1.00 90.69 89 LEU A O 1
ATOM 686 N N . GLY A 1 90 ? 1.535 -5.497 17.029 1.00 88.56 90 GLY A N 1
ATOM 687 C CA . GLY A 1 90 ? 2.439 -4.345 17.104 1.00 88.56 90 GLY A CA 1
ATOM 688 C C . GLY A 1 90 ? 3.592 -4.409 16.098 1.00 88.56 90 GLY A C 1
ATOM 689 O O . GLY A 1 90 ? 3.875 -3.426 15.411 1.00 88.56 90 GLY A O 1
ATOM 690 N N . THR A 1 91 ? 4.222 -5.579 15.949 1.00 90.69 91 THR A N 1
ATOM 691 C CA . THR A 1 91 ? 5.304 -5.766 14.964 1.00 90.69 91 THR A CA 1
ATOM 692 C C . THR A 1 91 ? 4.800 -5.669 13.522 1.00 90.69 91 THR A C 1
ATOM 694 O O . THR A 1 91 ? 5.445 -5.042 12.678 1.00 90.69 91 THR A O 1
ATOM 697 N N . ALA A 1 92 ? 3.618 -6.225 13.245 1.00 91.44 92 ALA A N 1
ATOM 698 C CA . ALA A 1 92 ? 3.001 -6.184 11.927 1.00 91.44 92 ALA A CA 1
ATOM 699 C C . ALA A 1 92 ? 2.596 -4.751 11.536 1.00 91.44 92 ALA A C 1
ATOM 701 O O . ALA A 1 92 ? 2.865 -4.321 10.414 1.00 91.44 92 ALA A O 1
ATOM 702 N N . VAL A 1 93 ? 2.030 -3.983 12.476 1.00 92.75 93 VAL A N 1
ATOM 703 C CA . VAL A 1 93 ? 1.662 -2.570 12.288 1.00 92.75 93 VAL A CA 1
ATOM 704 C C . VAL A 1 93 ? 2.889 -1.696 12.030 1.00 92.75 93 VAL A C 1
ATOM 706 O O . VAL A 1 93 ? 2.862 -0.844 11.140 1.00 92.75 93 VAL A O 1
ATOM 709 N N . ALA A 1 94 ? 3.987 -1.911 12.756 1.00 91.00 94 ALA A N 1
ATOM 710 C CA . ALA A 1 94 ? 5.227 -1.181 12.502 1.00 91.00 94 ALA A CA 1
ATOM 711 C C . ALA A 1 94 ? 5.766 -1.463 11.087 1.00 91.00 94 ALA A C 1
ATOM 713 O O . ALA A 1 94 ? 6.121 -0.536 10.363 1.00 91.00 94 ALA A O 1
ATOM 714 N N . SER A 1 95 ? 5.756 -2.732 10.665 1.00 90.81 95 SER A N 1
ATOM 715 C CA . SER A 1 95 ? 6.264 -3.148 9.353 1.00 90.81 95 SER A CA 1
ATOM 716 C C . SER A 1 95 ? 5.419 -2.638 8.179 1.00 90.81 95 SER A C 1
ATOM 718 O O . SER A 1 95 ? 5.978 -2.233 7.159 1.00 90.81 95 SER A O 1
ATOM 720 N N . ILE A 1 96 ? 4.087 -2.631 8.314 1.00 94.25 96 ILE A N 1
ATOM 721 C CA . ILE A 1 96 ? 3.195 -2.135 7.256 1.00 94.25 96 ILE A CA 1
ATOM 722 C C . ILE A 1 96 ? 3.218 -0.606 7.146 1.00 94.25 96 ILE A C 1
ATOM 724 O O . ILE A 1 96 ? 3.044 -0.076 6.052 1.00 94.25 96 ILE A O 1
ATOM 728 N N . SER A 1 97 ? 3.467 0.113 8.248 1.00 93.44 97 SER A N 1
ATOM 729 C CA . SER A 1 97 ? 3.460 1.585 8.267 1.00 93.44 97 SER A CA 1
ATOM 730 C C . SER A 1 97 ? 4.490 2.179 7.303 1.00 93.44 97 SER A C 1
ATOM 732 O O . SER A 1 97 ? 4.181 3.115 6.572 1.00 93.44 97 SER A O 1
ATOM 734 N N . GLU A 1 98 ? 5.687 1.595 7.233 1.00 90.38 98 GLU A N 1
ATOM 735 C CA . GLU A 1 98 ? 6.725 2.023 6.288 1.00 90.38 98 GLU A CA 1
ATOM 736 C C . GLU A 1 98 ? 6.285 1.831 4.826 1.00 90.38 98 GLU A C 1
ATOM 738 O O . GLU A 1 98 ? 6.466 2.715 3.988 1.00 90.38 98 GLU A O 1
ATOM 743 N N . GLN A 1 99 ? 5.663 0.691 4.511 1.00 92.44 99 GLN A N 1
ATOM 744 C CA . GLN A 1 99 ? 5.195 0.409 3.151 1.00 92.44 99 GLN A CA 1
ATOM 745 C C . GLN A 1 99 ? 3.990 1.269 2.759 1.00 92.44 99 GLN A C 1
ATOM 747 O O . GLN A 1 99 ? 3.853 1.647 1.596 1.00 92.44 99 GLN A O 1
ATOM 752 N N . ILE A 1 100 ? 3.149 1.636 3.725 1.00 93.75 100 ILE A N 1
ATOM 753 C CA . ILE A 1 100 ? 2.054 2.584 3.520 1.00 93.75 100 ILE A CA 1
ATOM 754 C C . ILE A 1 100 ? 2.602 3.963 3.148 1.00 93.75 100 ILE A C 1
ATOM 756 O O . ILE A 1 100 ? 2.144 4.532 2.158 1.00 93.75 100 ILE A O 1
ATOM 760 N N . GLU A 1 101 ? 3.597 4.485 3.870 1.00 91.69 101 GLU A N 1
ATOM 761 C CA . GLU A 1 101 ? 4.227 5.770 3.527 1.00 91.69 101 GLU A CA 1
ATOM 762 C C . GLU A 1 101 ? 4.844 5.737 2.126 1.00 91.69 101 GLU A C 1
ATOM 764 O O . GLU A 1 101 ? 4.621 6.641 1.318 1.00 91.69 101 GLU A O 1
ATOM 769 N N . TYR A 1 102 ? 5.544 4.650 1.794 1.00 91.56 102 TYR A N 1
ATOM 770 C CA . TYR A 1 102 ? 6.086 4.452 0.452 1.00 91.56 102 TYR A CA 1
ATOM 771 C C . TYR A 1 102 ? 4.991 4.473 -0.622 1.00 91.56 102 TYR A C 1
ATOM 773 O O . TYR A 1 102 ? 5.103 5.182 -1.622 1.00 91.56 102 TYR A O 1
ATOM 781 N N . SER A 1 103 ? 3.902 3.733 -0.411 1.00 92.12 103 SER A N 1
ATOM 782 C CA . SER A 1 103 ? 2.784 3.707 -1.357 1.00 92.12 103 SER A CA 1
ATOM 783 C C . SER A 1 103 ? 2.078 5.061 -1.485 1.00 92.12 103 SER A C 1
ATOM 785 O O . SER A 1 103 ? 1.685 5.434 -2.588 1.00 92.12 103 SER A O 1
ATOM 787 N N . ARG A 1 104 ? 2.003 5.853 -0.407 1.00 90.25 104 ARG A N 1
ATOM 788 C CA . ARG A 1 104 ? 1.486 7.228 -0.440 1.00 90.25 104 ARG A CA 1
ATOM 789 C C . ARG A 1 104 ? 2.363 8.139 -1.300 1.00 90.25 104 ARG A C 1
ATOM 791 O O . ARG A 1 104 ? 1.836 8.913 -2.096 1.00 90.25 104 ARG A O 1
ATOM 798 N N . LEU A 1 105 ? 3.688 8.015 -1.198 1.00 91.81 105 LEU A N 1
ATOM 799 C CA . LEU A 1 105 ? 4.611 8.743 -2.072 1.00 91.81 105 LEU A CA 1
ATOM 800 C C . LEU A 1 105 ? 4.381 8.365 -3.543 1.00 91.81 105 LEU A C 1
ATOM 802 O O . LEU A 1 105 ? 4.224 9.251 -4.379 1.00 91.81 105 LEU A O 1
ATOM 806 N N . ARG A 1 106 ? 4.246 7.070 -3.859 1.00 90.44 106 ARG A N 1
ATOM 807 C CA . ARG A 1 106 ? 3.949 6.615 -5.232 1.00 90.44 106 ARG A CA 1
ATOM 808 C C . ARG A 1 106 ? 2.621 7.136 -5.770 1.00 90.44 106 ARG A C 1
ATOM 810 O O . ARG A 1 106 ? 2.523 7.463 -6.951 1.00 90.44 106 ARG A O 1
ATOM 817 N N . LEU A 1 107 ? 1.616 7.276 -4.912 1.00 90.25 107 LEU A N 1
ATOM 818 C CA . LEU A 1 107 ? 0.354 7.902 -5.293 1.00 90.25 107 LEU A CA 1
ATOM 819 C C . LEU A 1 107 ? 0.517 9.388 -5.620 1.00 90.25 107 LEU A C 1
ATOM 821 O O . LEU A 1 107 ? -0.046 9.848 -6.612 1.00 90.25 107 LEU A O 1
ATOM 825 N N . SER A 1 108 ? 1.334 10.117 -4.854 1.00 88.25 108 SER A N 1
ATOM 826 C CA . SER A 1 108 ? 1.654 11.523 -5.153 1.00 88.25 108 SER A CA 1
ATOM 827 C C . SER A 1 108 ? 2.432 11.712 -6.463 1.00 88.25 108 SER A C 1
ATOM 829 O O . SER A 1 108 ? 2.291 12.743 -7.111 1.00 88.25 108 SER A O 1
ATOM 831 N N . GLU A 1 109 ? 3.182 10.696 -6.901 1.00 88.94 109 GLU A N 1
ATOM 832 C CA . GLU A 1 109 ? 3.843 10.651 -8.216 1.00 88.94 109 GLU A CA 1
ATOM 833 C C . GLU A 1 109 ? 2.867 10.367 -9.380 1.00 88.94 109 GLU A C 1
ATOM 835 O O . GLU A 1 109 ? 3.283 10.333 -10.536 1.00 88.94 109 GLU A O 1
ATOM 840 N N . GLY A 1 110 ? 1.577 10.146 -9.100 1.00 85.94 110 GLY A N 1
ATOM 841 C CA . GLY A 1 110 ? 0.543 9.860 -10.101 1.00 85.94 110 GLY A CA 1
ATOM 842 C C . GLY A 1 110 ? 0.357 8.373 -10.423 1.00 85.94 110 GLY A C 1
ATOM 843 O O . GLY A 1 110 ? -0.338 8.027 -11.378 1.00 85.94 110 GLY A O 1
ATOM 844 N N . LYS A 1 111 ? 0.944 7.458 -9.640 1.00 87.25 111 LYS A N 1
ATOM 845 C CA . LYS A 1 111 ? 0.815 6.010 -9.874 1.00 87.25 111 LYS A CA 1
ATOM 846 C C . LYS A 1 111 ? -0.462 5.448 -9.258 1.00 87.25 111 LYS A C 1
ATOM 848 O O . LYS A 1 111 ? -0.450 4.838 -8.191 1.00 87.25 111 LYS A O 1
ATOM 853 N N . HIS A 1 112 ? -1.582 5.623 -9.952 1.00 86.44 112 HIS A N 1
ATOM 854 C CA . HIS A 1 112 ? -2.911 5.242 -9.453 1.00 86.44 112 HIS A CA 1
ATOM 855 C C . HIS A 1 112 ? -3.105 3.738 -9.188 1.00 86.44 112 HIS A C 1
ATOM 857 O O . HIS A 1 112 ? -3.966 3.370 -8.392 1.00 86.44 112 HIS A O 1
ATOM 863 N N . GLU A 1 113 ? -2.290 2.860 -9.781 1.00 87.12 113 GLU A N 1
ATOM 864 C CA . GLU A 1 113 ? -2.313 1.411 -9.505 1.00 87.12 113 GLU A CA 1
ATOM 865 C C . GLU A 1 113 ? -2.041 1.069 -8.026 1.00 87.12 113 GLU A C 1
ATOM 867 O O . GLU A 1 113 ? -2.501 0.046 -7.520 1.00 87.12 113 GLU A O 1
ATOM 872 N N . TRP A 1 114 ? -1.360 1.963 -7.301 1.00 91.25 114 TRP A N 1
ATOM 873 C CA . TRP A 1 114 ? -1.050 1.809 -5.880 1.00 91.25 114 TRP A CA 1
ATOM 874 C C . TRP A 1 114 ? -2.244 2.089 -4.964 1.00 91.25 114 TRP A C 1
ATOM 876 O O . TRP A 1 114 ? -2.188 1.776 -3.775 1.00 91.25 114 TRP A O 1
ATOM 886 N N . PHE A 1 115 ? -3.331 2.657 -5.493 1.00 90.50 115 PHE A N 1
ATOM 887 C CA . PHE A 1 115 ? -4.395 3.241 -4.678 1.00 90.50 115 PHE A CA 1
ATOM 888 C C . PHE A 1 115 ? -5.180 2.187 -3.902 1.00 90.50 115 PHE A C 1
ATOM 890 O O . PHE A 1 115 ? -5.364 2.317 -2.694 1.00 90.50 115 PHE A O 1
ATOM 897 N N . GLY A 1 116 ? -5.600 1.114 -4.577 1.00 89.56 116 GLY A N 1
ATOM 898 C CA . GLY A 1 116 ? -6.317 0.007 -3.942 1.00 89.56 116 GLY A CA 1
ATOM 899 C C . GLY A 1 116 ? -5.490 -0.674 -2.842 1.00 89.56 116 GLY A C 1
ATOM 900 O O . GLY A 1 116 ? -5.952 -0.747 -1.701 1.00 89.56 116 GLY A O 1
ATOM 901 N N . PRO A 1 117 ? -4.258 -1.133 -3.139 1.00 91.56 117 PRO A N 1
ATOM 902 C CA . PRO A 1 117 ? -3.369 -1.725 -2.140 1.00 91.56 117 PRO A CA 1
ATOM 903 C C . PRO A 1 117 ? -3.075 -0.805 -0.948 1.00 91.56 117 PRO A C 1
ATOM 905 O O . PRO A 1 117 ? -3.153 -1.260 0.193 1.00 91.56 117 PRO A O 1
ATOM 908 N N . TRP A 1 118 ? -2.798 0.481 -1.193 1.00 93.94 118 TRP A N 1
ATOM 909 C CA . TRP A 1 118 ? -2.606 1.478 -0.136 1.00 93.94 118 TRP A CA 1
ATOM 910 C C . TRP A 1 118 ? -3.850 1.624 0.743 1.00 93.94 118 TRP A C 1
ATOM 912 O O . TRP A 1 118 ? -3.740 1.572 1.965 1.00 93.94 118 TRP A O 1
ATOM 922 N N . MET A 1 119 ? -5.036 1.748 0.139 1.00 93.81 119 MET A N 1
ATOM 923 C CA . MET A 1 119 ? -6.293 1.918 0.870 1.00 93.81 119 MET A CA 1
ATOM 924 C C . MET A 1 119 ? -6.562 0.739 1.808 1.00 93.81 119 MET A C 1
ATOM 926 O O . MET A 1 119 ? -6.925 0.942 2.965 1.00 93.81 119 MET A O 1
ATOM 930 N N . ILE A 1 120 ? -6.367 -0.490 1.325 1.00 92.69 120 ILE A N 1
ATOM 931 C CA . ILE A 1 120 ? -6.559 -1.701 2.132 1.00 92.69 120 ILE A CA 1
ATOM 932 C C . ILE A 1 120 ? -5.547 -1.737 3.280 1.00 92.69 120 ILE A C 1
ATOM 934 O O . ILE A 1 120 ? -5.924 -2.000 4.421 1.00 92.69 120 ILE A O 1
ATOM 938 N N . ALA A 1 121 ? -4.272 -1.468 2.991 1.00 93.69 121 ALA A N 1
ATOM 939 C CA . ALA A 1 121 ? -3.220 -1.475 3.999 1.00 93.69 121 ALA A CA 1
ATOM 940 C C . ALA A 1 121 ? -3.472 -0.425 5.092 1.00 93.69 121 ALA A C 1
ATOM 942 O O . ALA A 1 121 ? -3.380 -0.742 6.277 1.00 93.69 121 ALA A O 1
ATOM 943 N N . GLU A 1 122 ? -3.849 0.794 4.706 1.00 93.94 122 GLU A N 1
ATOM 944 C CA . GLU A 1 122 ? -4.127 1.888 5.634 1.00 93.94 122 GLU A CA 1
ATOM 945 C C . GLU A 1 122 ? -5.387 1.625 6.470 1.00 93.94 122 GLU A C 1
ATOM 947 O O . GLU A 1 122 ? -5.374 1.842 7.681 1.00 93.94 122 GLU A O 1
ATOM 952 N N . ALA A 1 123 ? -6.444 1.061 5.875 1.00 93.62 123 ALA A N 1
ATOM 953 C CA . ALA A 1 123 ? -7.646 0.660 6.607 1.00 93.62 123 ALA A CA 1
ATOM 954 C C . ALA A 1 123 ? -7.343 -0.405 7.675 1.00 93.62 123 ALA A C 1
ATOM 956 O O . ALA A 1 123 ? -7.758 -0.274 8.826 1.00 93.62 123 ALA A O 1
ATOM 957 N N . VAL A 1 124 ? -6.572 -1.435 7.311 1.00 93.56 124 VAL A N 1
ATOM 958 C CA . VAL A 1 124 ? -6.168 -2.499 8.239 1.00 93.56 124 VAL A CA 1
ATOM 959 C C . VAL A 1 124 ? -5.228 -1.960 9.326 1.00 93.56 124 VAL A C 1
ATOM 961 O O . VAL A 1 124 ? -5.358 -2.342 10.489 1.00 93.56 124 VAL A O 1
ATOM 964 N N . ARG A 1 125 ? -4.319 -1.032 8.988 1.00 94.19 125 ARG A N 1
ATOM 965 C CA . ARG A 1 125 ? -3.453 -0.352 9.965 1.00 94.19 125 ARG A CA 1
ATOM 966 C C . ARG A 1 125 ? -4.273 0.445 10.977 1.00 94.19 125 ARG A C 1
ATOM 968 O O . ARG A 1 125 ? -4.005 0.341 12.170 1.00 94.19 125 ARG A O 1
ATOM 975 N N . ILE A 1 126 ? -5.244 1.236 10.523 1.00 94.19 126 ILE A N 1
ATOM 976 C CA . ILE A 1 126 ? -6.092 2.057 11.400 1.00 94.19 126 ILE A CA 1
ATOM 977 C C . ILE A 1 126 ? -6.878 1.174 12.367 1.00 94.19 126 ILE A C 1
ATOM 979 O O . ILE A 1 126 ? -6.902 1.465 13.561 1.00 94.19 126 ILE A O 1
ATOM 983 N N . GLU A 1 127 ? -7.462 0.077 11.883 1.00 92.00 127 GLU A N 1
ATOM 984 C CA . GLU A 1 127 ? -8.202 -0.846 12.747 1.00 92.00 127 GLU A CA 1
ATOM 985 C C . GLU A 1 127 ? -7.281 -1.504 13.784 1.00 92.00 127 GLU A C 1
ATOM 987 O O . GLU A 1 127 ? -7.603 -1.555 14.970 1.00 92.00 127 GLU A O 1
ATOM 992 N N . ALA A 1 128 ? -6.076 -1.904 13.378 1.00 91.56 128 ALA A N 1
ATOM 993 C CA . ALA A 1 128 ? -5.078 -2.422 14.305 1.00 91.56 128 ALA A CA 1
ATOM 994 C C . ALA A 1 128 ? -4.650 -1.400 15.362 1.00 91.56 128 ALA A C 1
ATOM 996 O O . ALA A 1 128 ? -4.597 -1.722 16.549 1.00 91.56 128 ALA A O 1
ATOM 997 N N . LEU A 1 129 ? -4.404 -0.153 14.961 1.00 92.25 129 LEU A N 1
ATOM 998 C CA . LEU A 1 129 ? -4.084 0.922 15.895 1.00 92.25 129 LEU A CA 1
ATOM 999 C C . LEU A 1 129 ? -5.242 1.211 16.854 1.00 92.25 129 LEU A C 1
ATOM 1001 O O . LEU A 1 129 ? -4.994 1.514 18.019 1.00 92.25 129 LEU A O 1
ATOM 1005 N N . ARG A 1 130 ? -6.491 1.083 16.393 1.00 91.62 130 ARG A N 1
ATOM 1006 C CA . ARG A 1 130 ? -7.686 1.252 17.223 1.00 91.62 130 ARG A CA 1
ATOM 1007 C C . ARG A 1 130 ? -7.762 0.203 18.329 1.00 91.62 130 ARG A C 1
ATOM 1009 O O . ARG A 1 130 ? -8.013 0.568 19.471 1.00 91.62 130 ARG A O 1
ATOM 1016 N N . ILE A 1 131 ? -7.495 -1.065 18.015 1.00 89.94 131 ILE A N 1
ATOM 1017 C CA . ILE A 1 131 ? -7.464 -2.149 19.012 1.00 89.94 131 ILE A CA 1
ATOM 1018 C C . ILE A 1 131 ? -6.294 -1.968 19.989 1.00 89.94 131 ILE A C 1
ATOM 1020 O O . ILE A 1 131 ? -6.431 -2.210 21.185 1.00 89.94 131 ILE A O 1
ATOM 1024 N N . MET A 1 132 ? -5.143 -1.501 19.501 1.00 88.88 132 MET A N 1
ATOM 1025 C CA . MET A 1 132 ? -3.960 -1.261 20.334 1.00 88.88 132 MET A CA 1
ATOM 1026 C C . MET A 1 132 ? -4.062 -0.003 21.216 1.00 88.88 132 MET A C 1
ATOM 1028 O O . MET A 1 132 ? -3.255 0.179 22.133 1.00 88.88 132 MET A O 1
ATOM 1032 N N . ALA A 1 133 ? -5.009 0.896 20.947 1.00 91.12 133 ALA A N 1
ATOM 1033 C CA . ALA A 1 133 ? -5.129 2.167 21.647 1.00 91.12 133 ALA A CA 1
ATOM 1034 C C . ALA A 1 133 ? -5.765 1.993 23.037 1.00 91.12 133 ALA A C 1
ATOM 1036 O O . ALA A 1 133 ? -6.977 2.061 23.202 1.00 91.12 133 ALA A O 1
ATOM 1037 N N . ALA A 1 134 ? -4.927 1.842 24.065 1.00 88.75 134 ALA A N 1
ATOM 1038 C CA . ALA A 1 134 ? -5.385 1.735 25.456 1.00 88.75 134 ALA A CA 1
ATOM 1039 C C . ALA A 1 134 ? -5.659 3.092 26.143 1.00 88.75 134 ALA A C 1
ATOM 1041 O O . ALA A 1 134 ? -6.362 3.152 27.147 1.00 88.75 134 ALA A O 1
ATOM 1042 N N . ASN A 1 135 ? -5.090 4.190 25.629 1.00 93.31 135 ASN A N 1
ATOM 1043 C CA . ASN A 1 135 ? -5.133 5.511 26.268 1.00 93.31 135 ASN A CA 1
ATOM 1044 C C . ASN A 1 135 ? -6.028 6.491 25.489 1.00 93.31 135 ASN A C 1
ATOM 1046 O O . ASN A 1 135 ? -5.982 6.482 24.257 1.00 93.31 135 ASN A O 1
ATOM 1050 N N . PRO A 1 136 ? -6.720 7.440 26.151 1.00 91.25 136 PRO A N 1
ATOM 1051 C CA . PRO A 1 136 ? -7.567 8.431 25.471 1.00 91.25 136 PRO A CA 1
ATOM 1052 C C . PRO A 1 136 ? -6.776 9.306 24.489 1.00 91.25 136 PRO A C 1
ATOM 1054 O O . PRO A 1 136 ? -7.249 9.637 23.407 1.00 91.25 136 PRO A O 1
ATOM 1057 N N . ARG A 1 137 ? -5.513 9.610 24.812 1.00 93.56 137 ARG A N 1
ATOM 1058 C CA . ARG A 1 137 ? -4.599 10.304 23.895 1.00 93.56 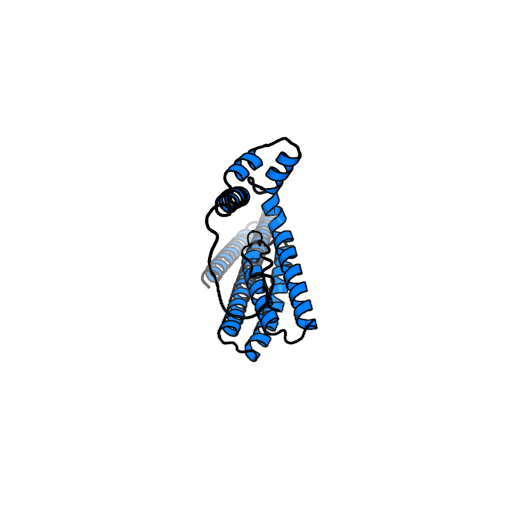137 ARG A CA 1
ATOM 1059 C C . ARG A 1 137 ? -4.267 9.474 22.650 1.00 93.56 137 ARG A C 1
ATOM 1061 O O . ARG A 1 137 ? -4.105 10.043 21.575 1.00 93.56 137 ARG A O 1
ATOM 1068 N N . ALA A 1 138 ? -4.132 8.156 22.798 1.00 91.06 138 ALA A N 1
ATOM 1069 C CA . ALA A 1 138 ? -3.875 7.262 21.673 1.00 91.06 138 ALA A CA 1
ATOM 1070 C C . ALA A 1 138 ? -5.118 7.149 20.781 1.00 91.06 138 ALA A C 1
ATOM 1072 O O . ALA A 1 138 ? -4.990 7.247 19.567 1.00 91.06 138 ALA A O 1
ATOM 1073 N N . LEU A 1 139 ? -6.312 7.060 21.376 1.00 92.69 139 LEU A N 1
ATOM 1074 C CA . LEU A 1 139 ? -7.581 7.077 20.642 1.00 92.69 139 LEU A CA 1
ATOM 1075 C C . LEU A 1 139 ? -7.743 8.360 19.817 1.00 92.69 139 LEU A C 1
ATOM 1077 O O . LEU A 1 139 ? -7.957 8.276 18.611 1.00 92.69 139 LEU A O 1
ATOM 1081 N N . ALA A 1 140 ? -7.513 9.533 20.414 1.00 93.19 140 ALA A N 1
ATOM 1082 C CA . ALA A 1 140 ? -7.562 10.807 19.690 1.00 93.19 140 ALA A CA 1
ATOM 1083 C C . ALA A 1 140 ? -6.549 10.875 18.526 1.00 93.19 140 ALA A C 1
ATOM 1085 O O . ALA A 1 140 ? -6.823 11.461 17.477 1.00 93.19 140 ALA A O 1
ATOM 1086 N N . ALA A 1 141 ? -5.369 10.263 18.681 1.00 92.94 141 ALA A N 1
ATOM 1087 C CA . ALA A 1 141 ? -4.396 10.169 17.596 1.00 92.94 141 ALA A CA 1
ATOM 1088 C C . ALA A 1 141 ? -4.902 9.271 16.454 1.00 92.94 141 ALA A C 1
ATOM 1090 O O . ALA A 1 141 ? -4.789 9.658 15.293 1.00 92.94 141 ALA A O 1
ATOM 1091 N N . VAL A 1 142 ? -5.506 8.121 16.767 1.00 93.75 142 VAL A N 1
ATOM 1092 C CA . VAL A 1 142 ? -6.106 7.216 15.770 1.00 93.75 142 VAL A CA 1
ATOM 1093 C C . VAL A 1 142 ? -7.276 7.879 15.043 1.00 93.75 142 VAL A C 1
ATOM 1095 O O . VAL A 1 142 ? -7.397 7.743 13.827 1.00 93.75 142 VAL A O 1
ATOM 1098 N N . GLU A 1 143 ? -8.107 8.651 15.740 1.00 93.94 143 GLU A N 1
ATOM 1099 C CA . GLU A 1 143 ? -9.188 9.427 15.121 1.00 93.94 143 GLU A CA 1
ATOM 1100 C C . GLU A 1 143 ? -8.649 10.456 14.126 1.00 93.94 143 GLU A C 1
ATOM 1102 O O . GLU A 1 143 ? -9.151 10.565 13.004 1.00 93.94 143 GLU A O 1
ATOM 1107 N N . ARG A 1 144 ? -7.576 11.166 14.494 1.00 94.31 144 ARG A N 1
ATOM 1108 C CA . ARG A 1 144 ? -6.903 12.108 13.595 1.00 94.31 144 ARG A CA 1
ATOM 1109 C C . ARG A 1 144 ? -6.337 11.408 12.359 1.00 94.31 144 ARG A C 1
ATOM 1111 O O . ARG A 1 144 ? -6.502 11.917 11.253 1.00 94.31 144 ARG A O 1
ATOM 1118 N N . GLU A 1 145 ? -5.702 10.250 12.528 1.00 92.25 145 GLU A N 1
ATOM 1119 C CA . GLU A 1 145 ? -5.209 9.434 11.410 1.00 92.25 145 GLU A CA 1
ATOM 1120 C C . GLU A 1 145 ? -6.359 8.945 10.518 1.00 92.25 145 GLU A C 1
ATOM 1122 O O . GLU A 1 145 ? -6.263 9.003 9.295 1.00 92.25 145 GLU A O 1
ATOM 1127 N N . THR A 1 146 ? -7.487 8.553 11.111 1.00 94.12 146 THR A N 1
ATOM 1128 C CA . THR A 1 146 ? -8.691 8.131 10.380 1.00 94.12 146 THR A CA 1
ATOM 1129 C C . THR A 1 146 ? -9.272 9.271 9.546 1.00 94.12 146 THR A C 1
ATOM 1131 O O . THR A 1 146 ? -9.662 9.075 8.394 1.00 94.12 146 THR A O 1
ATOM 1134 N N . LEU A 1 147 ? -9.320 10.480 10.107 1.00 94.19 147 LEU A N 1
ATOM 1135 C CA . LEU A 1 147 ? -9.757 11.676 9.393 1.00 94.19 147 LEU A CA 1
ATOM 1136 C C . LEU A 1 147 ? -8.791 11.996 8.244 1.00 94.19 147 LEU A C 1
ATOM 1138 O O . LEU A 1 147 ? -9.232 12.191 7.111 1.00 94.19 147 LEU A O 1
ATOM 1142 N N . ASN A 1 148 ? -7.483 11.972 8.508 1.00 93.12 148 ASN A N 1
ATOM 1143 C CA . ASN A 1 148 ? -6.454 12.189 7.493 1.00 93.12 148 ASN A CA 1
ATOM 1144 C C . ASN A 1 148 ? -6.573 11.173 6.344 1.00 93.12 148 ASN A C 1
ATOM 1146 O O . ASN A 1 148 ? -6.557 11.546 5.175 1.00 93.12 148 ASN A O 1
ATOM 1150 N N . PHE A 1 149 ? -6.795 9.896 6.658 1.00 93.31 149 PHE A N 1
ATOM 1151 C CA . PHE A 1 149 ? -7.033 8.856 5.660 1.00 93.31 149 PHE A CA 1
ATOM 1152 C C . PHE A 1 149 ? -8.234 9.166 4.758 1.00 93.31 149 PHE A C 1
ATOM 1154 O O . PHE A 1 149 ? -8.115 9.088 3.535 1.00 93.31 149 PHE A O 1
ATOM 1161 N N . ARG A 1 150 ? -9.364 9.599 5.332 1.00 91.06 150 ARG A N 1
ATOM 1162 C CA . ARG A 1 150 ? -10.556 9.998 4.562 1.00 91.06 150 ARG A CA 1
ATOM 1163 C C . ARG A 1 150 ? -10.278 11.184 3.641 1.00 91.06 150 ARG A C 1
ATOM 1165 O O . ARG A 1 150 ? -10.663 11.144 2.475 1.00 91.06 150 ARG A O 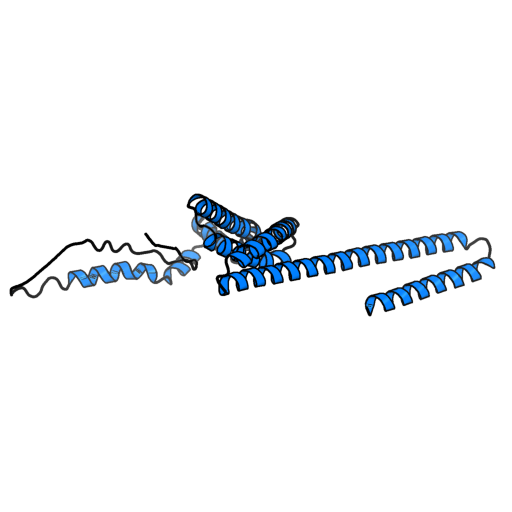1
ATOM 1172 N N . ILE A 1 151 ? -9.588 12.211 4.140 1.00 90.62 151 ILE A N 1
ATOM 1173 C CA . ILE A 1 151 ? -9.182 13.364 3.322 1.00 90.62 151 ILE A CA 1
ATOM 1174 C C . ILE A 1 151 ? -8.269 12.910 2.182 1.00 90.62 151 ILE A C 1
ATOM 1176 O O . ILE A 1 151 ? -8.467 13.316 1.042 1.00 90.62 151 ILE A O 1
ATOM 1180 N N . ASN A 1 152 ? -7.307 12.029 2.453 1.00 89.69 152 ASN A N 1
ATOM 1181 C CA . ASN A 1 152 ? -6.386 11.540 1.431 1.00 89.69 152 ASN A CA 1
ATOM 1182 C C . ASN A 1 152 ? -7.102 10.736 0.343 1.00 89.69 152 ASN A C 1
ATOM 1184 O O . ASN A 1 152 ? -6.831 10.957 -0.836 1.00 89.69 152 ASN A O 1
ATOM 1188 N N . ILE A 1 153 ? -8.067 9.883 0.707 1.00 89.62 153 ILE A N 1
ATOM 1189 C CA . ILE A 1 153 ? -8.938 9.214 -0.270 1.00 89.62 153 ILE A CA 1
ATOM 1190 C C . ILE A 1 153 ? -9.630 10.252 -1.156 1.00 89.62 153 ILE A C 1
ATOM 1192 O O . ILE A 1 153 ? -9.573 10.142 -2.378 1.00 89.62 153 ILE A O 1
ATOM 1196 N N . LEU A 1 154 ? -10.245 11.277 -0.560 1.00 86.56 154 LEU A N 1
ATOM 1197 C CA . LEU A 1 154 ? -10.934 12.326 -1.314 1.00 86.56 154 LEU A CA 1
ATOM 1198 C C . LEU A 1 154 ? -9.982 13.117 -2.213 1.00 86.56 154 LEU A C 1
ATOM 1200 O O . LEU A 1 154 ? -10.342 13.416 -3.343 1.00 86.56 154 LEU A O 1
ATOM 1204 N N . ASN A 1 155 ? -8.757 13.398 -1.773 1.00 86.19 155 ASN A N 1
ATOM 1205 C CA . ASN A 1 155 ? -7.762 14.076 -2.602 1.00 86.19 155 ASN A CA 1
ATOM 1206 C C . ASN A 1 155 ? -7.383 13.245 -3.837 1.00 86.19 155 ASN A C 1
ATOM 1208 O O . ASN A 1 155 ? -7.146 13.799 -4.905 1.00 86.19 155 ASN A O 1
ATOM 1212 N N . HIS A 1 156 ? -7.334 11.919 -3.700 1.00 84.12 156 HIS A N 1
ATOM 1213 C CA . HIS A 1 156 ? -6.914 11.024 -4.782 1.00 84.12 156 HIS A CA 1
ATOM 1214 C C . HIS A 1 156 ? -8.071 10.663 -5.721 1.00 84.12 156 HIS A C 1
ATOM 1216 O O . HIS A 1 156 ? -7.874 10.534 -6.925 1.00 84.12 156 HIS A O 1
ATOM 1222 N N . VAL A 1 157 ? -9.284 10.520 -5.182 1.00 82.06 157 VAL A N 1
ATOM 1223 C CA . VAL A 1 157 ? -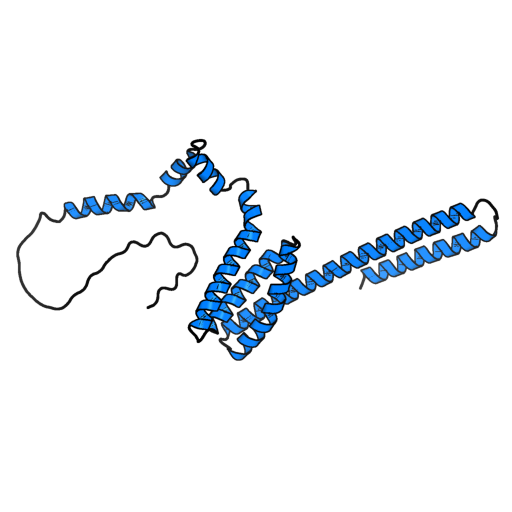10.493 10.137 -5.930 1.00 82.06 157 VAL A CA 1
ATOM 1224 C C . VAL A 1 157 ? -11.268 11.360 -6.428 1.00 82.06 157 VAL A C 1
ATOM 1226 O O . VAL A 1 157 ? -12.018 11.264 -7.393 1.00 82.06 157 VAL A O 1
ATOM 1229 N N . GLY A 1 158 ? -11.069 12.530 -5.821 1.00 75.31 158 GLY A N 1
ATOM 1230 C CA . GLY A 1 158 ? -11.814 13.755 -6.113 1.00 75.31 158 GLY A CA 1
ATOM 1231 C C . GLY A 1 158 ? -11.716 14.182 -7.572 1.00 75.31 158 GLY A C 1
ATOM 1232 O O . GLY A 1 158 ? -12.729 14.513 -8.176 1.00 75.31 158 GLY A O 1
ATOM 1233 N N . VAL A 1 159 ? -10.531 14.078 -8.180 1.00 73.81 159 VAL A N 1
ATOM 1234 C CA . VAL A 1 159 ? -10.346 14.380 -9.610 1.00 73.81 159 VAL A CA 1
ATOM 1235 C C . VAL A 1 159 ? -11.167 13.430 -10.491 1.00 73.81 159 VAL A C 1
ATOM 1237 O O . VAL A 1 159 ? -11.808 13.878 -11.441 1.00 73.81 159 VAL A O 1
ATOM 1240 N N . PHE A 1 160 ? -11.222 12.139 -10.151 1.00 70.94 160 PHE A N 1
ATOM 1241 C CA . PHE A 1 160 ? -12.031 11.148 -10.871 1.00 70.94 160 PHE A CA 1
ATOM 1242 C C . PHE A 1 160 ? -13.536 11.376 -10.683 1.00 70.94 160 PHE A C 1
ATOM 1244 O O . PHE A 1 160 ? -14.301 11.231 -11.633 1.00 70.94 160 PHE A O 1
ATOM 1251 N N . LEU A 1 161 ? -13.971 11.776 -9.485 1.00 67.56 161 LEU A N 1
ATOM 1252 C CA . LEU A 1 161 ? -15.376 12.103 -9.213 1.00 67.56 161 LEU A CA 1
ATOM 1253 C C . LEU A 1 161 ? -15.830 13.351 -9.971 1.00 67.56 161 LEU A C 1
ATOM 1255 O O . LEU A 1 161 ? -16.945 13.380 -10.478 1.00 67.56 161 LEU A O 1
ATOM 1259 N N . ILE A 1 162 ? -14.963 14.360 -10.077 1.00 69.56 162 ILE A N 1
ATOM 1260 C CA . ILE A 1 162 ? -15.269 15.604 -10.794 1.00 69.56 162 ILE A CA 1
ATOM 1261 C C . ILE A 1 162 ? -15.351 15.373 -12.308 1.00 69.56 162 ILE A C 1
ATOM 1263 O O . ILE A 1 162 ? -16.174 15.995 -12.971 1.00 69.56 162 ILE A O 1
ATOM 1267 N N . THR A 1 163 ? -14.518 14.479 -12.845 1.00 67.31 163 THR A N 1
ATOM 1268 C CA . THR A 1 163 ? -14.442 14.176 -14.286 1.00 67.31 163 THR A CA 1
ATOM 1269 C C . THR A 1 163 ? -15.401 13.076 -14.749 1.00 67.31 163 THR A C 1
ATOM 1271 O O . THR A 1 163 ? -15.560 12.880 -15.953 1.00 67.31 163 THR A O 1
ATOM 1274 N N . SER A 1 164 ? -16.055 12.365 -13.828 1.00 68.44 164 SER A N 1
ATOM 1275 C CA . SER A 1 164 ? -17.060 11.354 -14.169 1.00 68.44 164 SER A CA 1
ATOM 1276 C C . SER A 1 164 ? -18.317 12.021 -14.732 1.00 68.44 164 SER A C 1
ATOM 1278 O O . SER A 1 164 ? -18.832 12.965 -14.137 1.00 68.44 164 SER A O 1
ATOM 1280 N N . MET A 1 165 ? -18.810 11.526 -15.877 1.00 57.47 165 MET A N 1
ATOM 1281 C CA . MET A 1 165 ? -19.934 12.134 -16.613 1.00 57.47 165 MET A CA 1
ATOM 1282 C C . MET A 1 165 ? -21.230 12.237 -15.792 1.00 57.47 165 MET A C 1
ATOM 1284 O O . MET A 1 165 ? -22.012 13.152 -16.021 1.00 57.47 165 MET A O 1
ATOM 1288 N N . ASP A 1 166 ? -21.399 11.382 -14.781 1.00 66.56 166 ASP A N 1
ATOM 1289 C CA . ASP A 1 166 ? -22.527 11.408 -13.846 1.00 66.56 166 ASP A CA 1
ATOM 1290 C C . ASP A 1 166 ? -22.088 11.917 -12.466 1.00 66.56 166 ASP A C 1
ATOM 1292 O O . ASP A 1 166 ? -22.179 11.211 -11.459 1.00 66.56 166 ASP A O 1
ATOM 1296 N N . ASN A 1 167 ? -21.544 13.134 -12.402 1.00 68.19 167 ASN A N 1
ATOM 1297 C CA . ASN A 1 167 ? -21.170 13.727 -11.123 1.00 68.19 167 ASN A CA 1
ATOM 1298 C C . ASN A 1 167 ? -22.424 14.266 -10.400 1.00 68.19 167 ASN A C 1
ATOM 1300 O O . ASN A 1 167 ? -22.986 15.279 -10.833 1.00 68.19 167 ASN A O 1
ATOM 1304 N N . PRO A 1 168 ? -22.843 13.673 -9.263 1.00 68.69 168 PRO A N 1
ATOM 1305 C CA . PRO A 1 168 ? -24.014 14.142 -8.523 1.00 68.69 168 PRO A CA 1
ATOM 1306 C C . PRO A 1 168 ? -23.846 15.582 -8.026 1.00 68.69 168 PRO A C 1
ATOM 1308 O O . PRO A 1 168 ? -24.827 16.300 -7.872 1.00 68.69 168 PRO A O 1
ATOM 1311 N N . TRP A 1 169 ? -22.611 16.049 -7.821 1.00 73.00 169 TRP A N 1
ATOM 1312 C CA . TRP A 1 169 ? -22.346 17.432 -7.425 1.00 73.00 169 TRP A CA 1
ATOM 1313 C C . TRP A 1 169 ? -22.582 18.429 -8.553 1.00 73.00 169 TRP A C 1
ATOM 1315 O O . TRP A 1 169 ? -22.989 19.552 -8.277 1.00 73.00 169 TRP A O 1
ATOM 1325 N N . VAL A 1 170 ? -22.374 18.020 -9.807 1.00 75.06 170 VAL A N 1
ATOM 1326 C CA . VAL A 1 170 ? -22.731 18.837 -10.973 1.00 75.06 170 VAL A CA 1
ATOM 1327 C C . VAL A 1 170 ? -24.247 18.888 -11.114 1.00 75.06 170 VAL A C 1
ATOM 1329 O O . VAL A 1 170 ? -24.784 19.973 -11.268 1.00 75.06 170 VAL A O 1
ATOM 1332 N N . GLN A 1 171 ? -24.953 17.768 -10.925 1.00 72.12 171 GLN A N 1
ATOM 1333 C CA . GLN A 1 171 ? -26.424 17.752 -10.925 1.00 72.12 171 GLN A CA 1
ATOM 1334 C C . GLN A 1 171 ? -27.019 18.639 -9.818 1.00 72.12 171 GLN A C 1
ATOM 1336 O O . GLN A 1 171 ? -27.978 19.368 -10.054 1.00 72.12 171 GLN A O 1
ATOM 1341 N N . ILE A 1 172 ? -26.434 18.618 -8.615 1.00 74.06 172 ILE A N 1
ATOM 1342 C CA . ILE A 1 172 ? -26.835 19.500 -7.508 1.00 74.06 172 ILE A CA 1
ATOM 1343 C C . ILE A 1 172 ? -26.516 20.966 -7.830 1.00 74.06 172 ILE A C 1
ATOM 1345 O O . ILE A 1 172 ? -27.346 21.831 -7.568 1.00 74.06 172 ILE A O 1
ATOM 1349 N N . ALA A 1 173 ? -25.341 21.260 -8.394 1.00 77.81 173 ALA A N 1
ATOM 1350 C CA . ALA A 1 173 ? -24.973 22.620 -8.789 1.00 77.81 173 ALA A CA 1
ATOM 1351 C C . ALA A 1 173 ? -25.891 23.158 -9.899 1.00 77.81 173 ALA A C 1
ATOM 1353 O O . ALA A 1 173 ? -26.394 24.271 -9.786 1.00 77.81 173 ALA A O 1
ATOM 1354 N N . ASP A 1 174 ? -26.185 22.347 -10.916 1.00 78.88 174 ASP A N 1
ATOM 1355 C CA . ASP A 1 174 ? -27.109 22.685 -11.999 1.00 78.88 174 ASP A CA 1
ATOM 1356 C C . ASP A 1 174 ? -28.545 22.863 -11.489 1.00 78.88 174 ASP A C 1
ATOM 1358 O O . ASP A 1 174 ? -29.266 23.719 -11.997 1.00 78.88 174 ASP A O 1
ATOM 1362 N N . PHE A 1 175 ? -28.958 22.118 -10.461 1.00 80.31 175 PHE A N 1
ATOM 1363 C CA . PHE A 1 175 ? -30.232 22.339 -9.775 1.00 80.31 175 PHE A CA 1
ATOM 1364 C C . PHE A 1 175 ? -30.268 23.667 -9.013 1.00 80.31 175 PHE A C 1
ATOM 1366 O O . PHE A 1 175 ? -31.224 24.428 -9.154 1.00 80.31 175 PHE A O 1
ATOM 1373 N N . VAL A 1 176 ? -29.224 23.981 -8.240 1.00 80.44 176 VAL A N 1
ATOM 1374 C CA . VAL A 1 176 ? -29.116 25.260 -7.514 1.00 80.44 176 VAL A CA 1
ATOM 1375 C C . VAL A 1 176 ? -29.104 26.446 -8.481 1.00 80.44 176 VAL A C 1
ATOM 1377 O O . VAL A 1 176 ? -29.737 27.465 -8.209 1.00 80.44 176 VAL A O 1
ATOM 1380 N N . ASP A 1 177 ? -28.452 26.290 -9.632 1.00 83.56 177 ASP A N 1
ATOM 1381 C CA . ASP A 1 177 ? -28.410 27.297 -10.693 1.00 83.56 177 ASP A CA 1
ATOM 1382 C C . ASP A 1 177 ? -29.672 27.308 -11.579 1.00 83.56 177 ASP A C 1
ATOM 1384 O O . ASP A 1 177 ? -29.748 28.087 -12.532 1.00 83.56 177 ASP A O 1
ATOM 1388 N N . GLY A 1 178 ? -30.665 26.455 -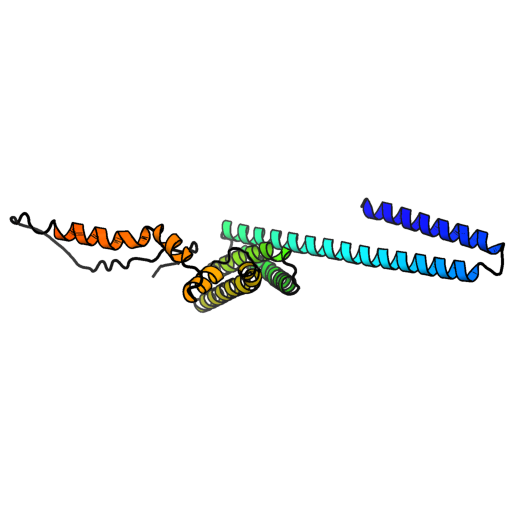11.298 1.00 79.31 178 GLY A N 1
ATOM 1389 C CA . GLY A 1 178 ? -31.939 26.389 -12.022 1.00 79.31 178 GLY A CA 1
ATOM 1390 C C . GLY A 1 178 ? -31.834 25.869 -13.459 1.00 79.31 178 GLY A C 1
ATOM 1391 O O . GLY A 1 178 ? -32.738 26.082 -14.263 1.00 79.31 178 GLY A O 1
ATOM 1392 N N . ARG A 1 179 ? -30.722 25.216 -13.807 1.00 78.06 179 ARG A N 1
ATOM 1393 C CA . ARG A 1 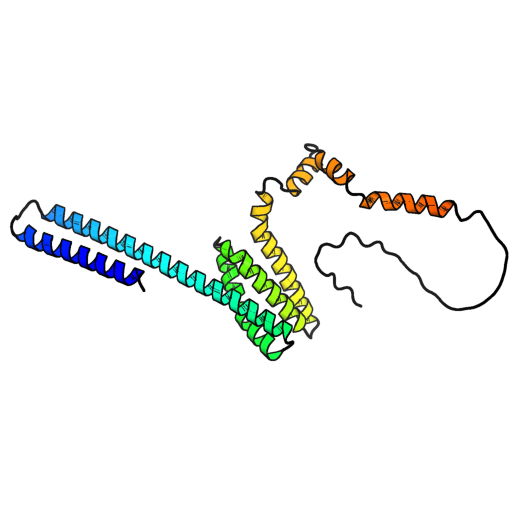179 ? -30.443 24.662 -15.139 1.00 78.06 179 ARG A CA 1
ATOM 1394 C C . ARG A 1 179 ? -30.961 23.237 -15.314 1.00 78.06 179 ARG A C 1
ATOM 1396 O O . ARG A 1 179 ? -31.193 22.833 -16.451 1.00 78.06 179 ARG A O 1
ATOM 1403 N N . ASN A 1 180 ? -31.144 22.491 -14.224 1.00 73.31 180 ASN A N 1
ATOM 1404 C CA . ASN A 1 180 ? -31.691 21.138 -14.268 1.00 73.31 180 ASN A CA 1
ATOM 1405 C C . ASN A 1 180 ? -32.581 20.820 -13.044 1.00 73.31 180 ASN A C 1
ATOM 1407 O O . ASN A 1 180 ? -32.132 20.911 -11.907 1.00 73.31 180 ASN A O 1
ATOM 1411 N N . GLU A 1 181 ? -33.832 20.403 -13.267 1.00 77.81 181 GLU A N 1
ATOM 1412 C CA . GLU A 1 181 ? -34.792 20.000 -12.221 1.00 77.81 181 GLU A CA 1
ATOM 1413 C C . GLU A 1 181 ? -34.831 18.475 -11.968 1.00 77.81 181 GLU A C 1
ATOM 1415 O O . GLU A 1 181 ? -35.570 18.010 -11.098 1.00 77.81 181 GLU A O 1
ATOM 1420 N N . ASP A 1 182 ? -34.015 17.677 -12.666 1.00 70.06 182 ASP A N 1
ATOM 1421 C CA . ASP A 1 182 ? -34.000 16.203 -12.595 1.00 70.06 182 ASP A CA 1
ATOM 1422 C C . ASP A 1 182 ? -33.719 15.652 -11.181 1.00 70.06 182 ASP A C 1
ATOM 1424 O O . ASP A 1 182 ? -34.154 14.553 -10.814 1.00 70.06 182 ASP A O 1
ATOM 1428 N N . VAL A 1 183 ? -33.046 16.436 -10.332 1.00 66.94 183 VAL A N 1
ATOM 1429 C CA . VAL A 1 183 ? -32.827 16.108 -8.913 1.00 66.94 183 VAL A CA 1
ATOM 1430 C C . VAL A 1 183 ? -34.160 16.013 -8.152 1.00 66.94 183 VAL A C 1
ATOM 1432 O O . VAL A 1 183 ? -34.318 15.143 -7.293 1.00 66.94 183 VAL A O 1
ATOM 1435 N N . LEU A 1 184 ? -35.159 16.838 -8.491 1.00 68.75 184 LEU A N 1
ATOM 1436 C CA . LEU A 1 184 ? -36.495 16.783 -7.882 1.00 68.75 184 LEU A CA 1
ATOM 1437 C C . LEU A 1 184 ? -37.261 15.522 -8.294 1.00 68.75 184 LEU A C 1
ATOM 1439 O O . LEU A 1 184 ? -37.982 14.944 -7.477 1.00 68.75 184 LEU A O 1
ATOM 1443 N N . LEU A 1 185 ? -37.079 15.063 -9.536 1.00 68.44 185 LEU A N 1
ATOM 1444 C CA . LEU A 1 185 ? -37.642 13.795 -10.005 1.00 68.44 185 LEU A CA 1
ATOM 1445 C C . LEU A 1 185 ? -37.023 12.613 -9.252 1.00 68.44 185 LEU A C 1
ATOM 1447 O O . LEU A 1 185 ? -37.744 11.712 -8.834 1.00 68.44 185 LEU A O 1
ATOM 1451 N N . SER A 1 186 ? -35.720 12.671 -8.980 1.00 65.81 186 SER A N 1
ATOM 1452 C CA . SER A 1 186 ? -35.009 11.656 -8.193 1.00 65.81 186 SER A CA 1
ATOM 1453 C C . SER A 1 186 ? -35.439 11.638 -6.716 1.00 65.81 186 SER A C 1
ATOM 1455 O O . SER A 1 186 ? -35.470 10.581 -6.088 1.00 65.81 186 SER A O 1
ATOM 1457 N N . LEU A 1 187 ? -35.826 12.789 -6.153 1.00 64.06 187 LEU A N 1
ATOM 1458 C CA . LEU A 1 187 ? -36.362 12.903 -4.788 1.00 64.06 187 LEU A CA 1
ATOM 1459 C C . LEU A 1 187 ? -37.813 12.417 -4.660 1.00 64.06 187 LEU A C 1
ATOM 1461 O O . LEU A 1 187 ? -38.214 11.990 -3.577 1.00 64.06 187 LEU A O 1
ATOM 1465 N N . ARG A 1 188 ? -38.595 12.437 -5.748 1.00 62.28 188 ARG A N 1
ATOM 1466 C CA . ARG A 1 188 ? -39.984 11.947 -5.769 1.00 62.28 188 ARG A CA 1
ATOM 1467 C C . ARG A 1 188 ? -40.086 10.459 -5.421 1.00 62.28 188 ARG A C 1
ATOM 1469 O O . ARG A 1 188 ? -41.068 10.048 -4.803 1.00 62.28 188 ARG A O 1
ATOM 1476 N N . ASP A 1 189 ? -39.073 9.674 -5.778 1.00 58.44 189 ASP A N 1
ATOM 1477 C CA . ASP A 1 189 ? -39.036 8.229 -5.530 1.00 58.44 189 ASP A CA 1
ATOM 1478 C C . ASP A 1 189 ? -38.460 7.863 -4.149 1.00 58.44 189 ASP A C 1
ATOM 1480 O O . ASP A 1 189 ? -38.577 6.718 -3.694 1.00 58.44 189 ASP A O 1
ATOM 1484 N N . VAL A 1 190 ? -37.911 8.837 -3.412 1.00 59.62 190 VAL A N 1
ATOM 1485 C CA . VAL A 1 190 ? -37.447 8.652 -2.033 1.00 59.62 190 VAL A CA 1
ATOM 1486 C C . VAL A 1 190 ? -38.651 8.704 -1.086 1.00 59.62 190 VAL A C 1
ATOM 1488 O O . VAL A 1 190 ? -38.955 9.713 -0.454 1.00 59.62 190 VAL A O 1
ATOM 1491 N N . LYS A 1 191 ? -39.327 7.560 -0.922 1.00 55.97 191 LYS A N 1
ATOM 1492 C CA . LYS A 1 191 ? -40.449 7.338 0.024 1.00 55.97 191 LYS A CA 1
ATOM 1493 C C . LYS A 1 191 ? -40.136 7.620 1.509 1.00 55.97 191 LYS A C 1
ATOM 1495 O O . LYS A 1 191 ? -40.993 7.408 2.362 1.00 55.97 191 LYS A O 1
ATOM 1500 N N . VAL A 1 192 ? -38.937 8.089 1.849 1.00 55.97 192 VAL A N 1
ATOM 1501 C CA . VAL A 1 192 ? -38.491 8.312 3.235 1.00 55.97 192 VAL A CA 1
ATOM 1502 C C . VAL A 1 192 ? -39.140 9.553 3.866 1.00 55.97 192 VAL A C 1
ATOM 1504 O O . VAL A 1 192 ? -39.274 9.605 5.083 1.00 55.97 192 VAL A O 1
ATOM 1507 N N . LEU A 1 193 ? -39.637 10.512 3.074 1.00 50.12 193 LEU A N 1
ATOM 1508 C CA . LEU A 1 193 ? -40.274 11.728 3.610 1.00 50.12 193 LEU A CA 1
ATOM 1509 C C . LEU A 1 193 ? -41.806 11.648 3.759 1.00 50.12 193 LEU A C 1
ATOM 1511 O O . LEU A 1 193 ? -42.380 12.480 4.452 1.00 50.12 193 LEU A O 1
ATOM 1515 N N . GLN A 1 194 ? -42.481 10.643 3.188 1.00 48.94 194 GLN A N 1
ATOM 1516 C CA . GLN A 1 194 ? -43.949 10.511 3.299 1.00 48.94 194 GLN A CA 1
ATOM 1517 C C . GLN A 1 194 ? -44.421 9.753 4.554 1.00 48.94 194 GLN A C 1
ATOM 1519 O O . GLN A 1 194 ? -45.595 9.819 4.906 1.00 48.94 194 GLN A O 1
ATOM 1524 N N . VAL A 1 195 ? -43.527 9.071 5.279 1.00 50.94 195 VAL A N 1
ATOM 1525 C CA . VAL A 1 195 ? -43.897 8.321 6.501 1.00 50.94 195 VAL A CA 1
ATOM 1526 C C . VAL A 1 195 ? -44.169 9.251 7.700 1.00 50.94 195 VAL A C 1
ATOM 1528 O O . VAL A 1 195 ? -44.830 8.851 8.662 1.00 50.94 195 VAL A O 1
ATOM 1531 N N . ALA A 1 196 ? -43.727 10.512 7.638 1.00 50.12 196 ALA A N 1
ATOM 1532 C CA . ALA A 1 196 ? -43.972 11.488 8.700 1.00 50.12 196 ALA A CA 1
ATOM 1533 C C . ALA A 1 196 ? -45.437 11.971 8.763 1.00 50.12 196 ALA A C 1
ATOM 1535 O O . ALA A 1 196 ? -45.922 12.253 9.855 1.00 50.12 196 ALA A O 1
ATOM 1536 N N . ASP A 1 197 ? -46.170 11.992 7.643 1.00 45.34 197 ASP A N 1
ATOM 1537 C CA . ASP A 1 197 ? -47.560 12.487 7.625 1.00 45.34 197 ASP A CA 1
ATOM 1538 C C . ASP A 1 197 ? -48.609 11.395 7.906 1.00 45.34 197 ASP A C 1
ATOM 1540 O O . ASP A 1 197 ? -49.654 11.666 8.504 1.00 45.34 197 ASP A O 1
ATOM 1544 N N . ASP A 1 198 ? -48.324 10.129 7.591 1.00 46.50 198 ASP A N 1
ATOM 1545 C CA . ASP A 1 198 ? -49.282 9.032 7.809 1.00 46.50 198 ASP A CA 1
ATOM 1546 C C . ASP A 1 198 ? -49.354 8.541 9.268 1.00 46.50 198 ASP A C 1
ATOM 1548 O O . ASP A 1 198 ? -50.326 7.889 9.674 1.00 46.50 198 ASP A O 1
ATOM 1552 N N . THR A 1 199 ? -48.362 8.881 10.096 1.00 48.12 199 THR A N 1
ATOM 1553 C CA . THR A 1 199 ? -48.385 8.582 11.540 1.00 48.12 199 THR A CA 1
ATOM 1554 C C . THR A 1 199 ? -49.167 9.628 12.344 1.00 48.12 199 THR A C 1
ATOM 1556 O O . THR A 1 199 ? -49.755 9.291 13.376 1.00 48.12 199 THR A O 1
ATOM 1559 N N . ALA A 1 200 ? -49.304 10.858 11.837 1.00 46.69 200 ALA A N 1
ATOM 1560 C CA . ALA A 1 200 ? -50.084 11.914 12.485 1.00 46.69 200 ALA A CA 1
ATOM 1561 C C . ALA A 1 200 ? -51.608 11.735 12.309 1.00 46.69 200 ALA A C 1
ATOM 1563 O O . ALA A 1 200 ? -52.386 12.058 13.212 1.00 46.69 200 ALA A O 1
ATOM 1564 N N . VAL A 1 201 ? -52.061 11.161 11.188 1.00 46.31 201 VAL A N 1
ATOM 1565 C CA . VAL A 1 201 ? -53.502 11.004 10.899 1.00 46.31 201 VAL A CA 1
ATOM 1566 C C . VAL A 1 201 ? -54.124 9.802 11.626 1.00 46.31 201 VAL A C 1
ATOM 1568 O O . VAL A 1 201 ? -55.304 9.840 11.988 1.00 46.31 201 VAL A O 1
ATOM 1571 N N . LYS A 1 202 ? -53.346 8.754 11.931 1.00 42.72 202 LYS A N 1
ATOM 1572 C CA . LYS A 1 202 ? -53.848 7.587 12.685 1.00 42.72 202 LYS A CA 1
ATOM 1573 C C . LYS A 1 202 ? -53.922 7.819 14.197 1.00 42.72 202 LYS A C 1
ATOM 1575 O O . LYS A 1 202 ? -54.809 7.262 14.838 1.00 42.72 202 LYS A O 1
ATOM 1580 N N . SER A 1 203 ? -53.093 8.708 14.750 1.00 44.53 203 SER A N 1
ATOM 1581 C CA . SER A 1 203 ? -53.095 9.009 16.191 1.00 44.53 203 SER A CA 1
ATOM 1582 C C . SER A 1 203 ? -54.317 9.836 16.640 1.00 44.53 203 SER A C 1
ATOM 1584 O O . SER A 1 203 ? -54.761 9.748 17.782 1.00 44.53 203 SER A O 1
ATOM 1586 N N . LYS A 1 204 ? -54.963 10.580 15.727 1.00 43.41 204 LYS A N 1
ATOM 1587 C CA . LYS A 1 204 ? -56.118 11.438 16.062 1.00 43.41 204 LYS A CA 1
ATOM 1588 C C . LYS A 1 204 ? -57.490 10.749 15.980 1.00 43.41 204 LYS A C 1
ATOM 1590 O O . LYS A 1 204 ? -58.488 11.354 16.360 1.00 43.41 204 LYS A O 1
ATOM 1595 N N . ARG A 1 205 ? -57.569 9.494 15.510 1.00 44.28 205 ARG A N 1
ATOM 1596 C CA . ARG A 1 205 ? -58.839 8.737 15.393 1.00 44.28 205 ARG A CA 1
ATOM 1597 C C . ARG A 1 205 ? -59.075 7.682 16.480 1.00 44.28 205 ARG A C 1
ATOM 1599 O O . ARG A 1 205 ? -60.176 7.148 16.537 1.00 44.28 205 ARG A O 1
ATOM 1606 N N . GLN A 1 206 ? -58.109 7.416 17.362 1.00 40.81 206 GLN A N 1
ATOM 1607 C CA . GLN A 1 206 ? -58.266 6.447 18.463 1.00 40.81 206 GLN A CA 1
ATOM 1608 C C . GLN A 1 206 ? -58.478 7.077 19.853 1.00 40.81 206 GLN A C 1
ATOM 1610 O O . GLN A 1 206 ? -58.728 6.352 20.806 1.00 40.81 206 GLN A O 1
ATOM 1615 N N . ALA A 1 207 ? -58.476 8.410 19.980 1.00 38.00 207 ALA A N 1
ATOM 1616 C CA . ALA A 1 207 ? -58.690 9.097 21.263 1.00 38.00 207 ALA A CA 1
ATOM 1617 C C . ALA A 1 207 ? -60.169 9.410 21.595 1.00 38.00 207 ALA A C 1
ATOM 1619 O O . ALA A 1 207 ? -60.446 10.114 22.562 1.00 38.00 207 ALA A O 1
ATOM 1620 N N . ALA A 1 208 ? -61.129 8.909 20.810 1.00 46.88 208 ALA A N 1
ATOM 1621 C CA . ALA A 1 208 ? -62.559 9.164 21.007 1.00 46.88 208 ALA A CA 1
ATOM 1622 C C . ALA A 1 208 ? -63.386 7.869 21.017 1.00 46.88 208 ALA A C 1
ATOM 1624 O O . ALA A 1 208 ? -64.364 7.751 20.289 1.00 46.88 208 ALA A O 1
ATOM 1625 N N . SER A 1 209 ? -62.994 6.874 21.814 1.00 41.31 209 SER A N 1
ATOM 1626 C CA . SER A 1 209 ? -63.926 5.834 22.264 1.00 41.31 209 SER A CA 1
ATOM 1627 C C . SER A 1 209 ? -63.357 5.077 23.459 1.00 41.31 209 SER A C 1
ATOM 1629 O O . SER A 1 209 ? -62.266 4.527 23.376 1.00 41.31 209 SER A O 1
ATOM 1631 N N . HIS A 1 210 ? -64.165 5.003 24.514 1.00 36.88 210 HIS A N 1
ATOM 1632 C CA . HIS A 1 210 ? -64.024 4.183 25.720 1.00 36.88 210 HIS A CA 1
ATOM 1633 C C . HIS A 1 210 ? -63.166 4.723 26.865 1.00 36.88 210 HIS A C 1
ATOM 1635 O O . HIS A 1 210 ? -61.974 4.468 26.995 1.00 36.88 210 HIS A O 1
ATOM 1641 N N . GLY A 1 211 ? -63.875 5.395 27.775 1.00 30.80 211 GLY A N 1
ATOM 1642 C CA . GLY A 1 211 ? -63.564 5.360 29.194 1.00 30.80 211 GLY A CA 1
ATOM 1643 C C . GLY A 1 211 ? -64.147 4.127 29.902 1.00 30.80 211 GLY A C 1
ATOM 1644 O O . GLY A 1 211 ? -65.010 3.432 29.363 1.00 30.80 211 GLY A O 1
ATOM 1645 N N . ALA A 1 212 ? -63.697 4.001 31.156 1.00 32.12 212 ALA A N 1
ATOM 1646 C CA . ALA A 1 212 ? -64.182 3.192 32.281 1.00 32.12 212 ALA A CA 1
ATOM 1647 C C . ALA A 1 212 ? -63.595 1.775 32.481 1.00 32.12 212 ALA A C 1
ATOM 1649 O O . ALA A 1 212 ? -64.125 0.796 31.975 1.00 32.12 212 ALA A O 1
ATOM 1650 N N . SER A 1 213 ? -62.546 1.704 33.319 1.00 30.78 213 SER A N 1
ATOM 1651 C CA . SER A 1 213 ? -62.459 0.997 34.628 1.00 30.78 213 SER A CA 1
ATOM 1652 C C . SER A 1 213 ? -61.054 0.381 34.807 1.00 30.78 213 SER A C 1
ATOM 1654 O O . SER A 1 213 ? -60.658 -0.401 33.954 1.00 30.78 213 SER A O 1
ATOM 1656 N N . THR A 1 214 ? -60.163 0.817 35.708 1.00 29.12 214 THR A N 1
ATOM 1657 C CA . THR A 1 214 ? -60.102 0.726 37.191 1.00 29.12 214 THR A CA 1
ATOM 1658 C C . THR A 1 214 ? -59.011 -0.283 37.620 1.00 29.12 214 THR A C 1
ATOM 1660 O O . THR A 1 214 ? -59.206 -1.468 37.394 1.00 29.12 214 THR A O 1
ATOM 1663 N N . LEU A 1 215 ? -57.965 0.233 38.307 1.00 33.78 215 LEU A N 1
ATOM 1664 C CA . LEU A 1 215 ? -56.981 -0.410 39.227 1.00 33.78 215 LEU A CA 1
ATOM 1665 C C . LEU A 1 215 ? -56.069 -1.505 38.612 1.00 33.78 215 LEU A C 1
ATOM 1667 O O . LEU A 1 215 ? -56.528 -2.326 37.840 1.00 33.78 215 LEU A O 1
ATOM 1671 N N . GLU A 1 216 ? -54.764 -1.621 38.871 1.00 29.52 216 GLU A N 1
ATOM 1672 C CA . GLU A 1 216 ? -53.881 -1.208 39.970 1.00 29.52 216 GLU A CA 1
ATOM 1673 C C . GLU A 1 216 ? -52.406 -1.390 39.507 1.00 29.52 216 GLU A C 1
ATOM 1675 O O . GLU A 1 216 ? -52.185 -2.085 38.516 1.00 29.52 216 GLU A O 1
ATOM 1680 N N . SER A 1 217 ? -51.445 -0.810 40.257 1.00 29.41 217 SER A N 1
ATOM 1681 C CA . SER A 1 217 ? -49.986 -1.121 40.300 1.00 29.41 217 SER A CA 1
ATOM 1682 C C . SER A 1 217 ? -49.137 -0.909 39.020 1.00 29.41 217 SER A C 1
ATOM 1684 O O . SER A 1 217 ? -49.552 -1.185 37.910 1.00 29.41 217 SER A O 1
ATOM 1686 N N . GLU A 1 218 ? -47.881 -0.463 39.014 1.00 29.59 218 GLU A N 1
ATOM 1687 C CA . GLU A 1 218 ? -46.913 0.080 39.970 1.00 29.59 218 GLU A CA 1
ATOM 1688 C C . GLU A 1 218 ? -45.713 0.533 39.099 1.00 29.59 218 GLU A C 1
ATOM 1690 O O . GLU A 1 218 ? -45.435 -0.081 38.071 1.00 29.59 218 GLU A O 1
ATOM 1695 N N . SER A 1 219 ? -44.959 1.536 39.551 1.00 27.94 219 SER A N 1
ATOM 1696 C CA . SER A 1 219 ? -43.540 1.758 39.202 1.00 27.94 219 SER A CA 1
ATOM 1697 C C . SER A 1 219 ? -43.145 2.418 37.861 1.00 27.94 219 SER A C 1
ATOM 1699 O O . SER A 1 219 ? -43.082 1.811 36.798 1.00 27.94 219 SER A O 1
ATOM 1701 N N . THR A 1 220 ? -42.661 3.656 38.030 1.00 28.95 220 THR A N 1
ATOM 1702 C CA . THR A 1 220 ? -41.363 4.182 37.546 1.00 28.95 220 THR A CA 1
ATOM 1703 C C . THR A 1 220 ? -41.153 4.497 36.059 1.00 28.95 220 THR A C 1
ATOM 1705 O O . THR A 1 220 ? -40.794 3.651 35.254 1.00 28.95 220 THR A O 1
ATOM 1708 N N . SER A 1 221 ? -41.234 5.807 35.788 1.00 30.02 221 SER A N 1
ATOM 1709 C CA . SER A 1 221 ? -40.199 6.650 35.162 1.00 30.02 221 SER A CA 1
ATOM 1710 C C . SER A 1 221 ? -39.510 6.183 33.874 1.00 30.02 221 SER A C 1
ATOM 1712 O O . SER A 1 221 ? -38.699 5.264 33.891 1.00 30.02 221 SER A O 1
ATOM 1714 N N . SER A 1 222 ? -39.638 7.019 32.842 1.00 33.06 222 SER A N 1
ATOM 1715 C CA . SER A 1 222 ? -38.522 7.755 32.213 1.00 33.06 222 SER A CA 1
ATOM 1716 C C . SER A 1 222 ? -38.659 7.787 30.688 1.00 33.06 222 SER A C 1
ATOM 1718 O O . SER A 1 222 ? -38.569 6.777 29.999 1.00 33.06 222 SER A O 1
ATOM 1720 N N . GLU A 1 223 ? -38.951 8.996 30.208 1.00 38.66 223 GLU A N 1
ATOM 1721 C CA . GLU A 1 223 ? -38.557 9.602 28.932 1.00 38.66 223 GLU A CA 1
ATOM 1722 C C . GLU A 1 223 ? -37.921 8.677 27.878 1.00 38.66 223 GLU A C 1
ATOM 1724 O O . GLU A 1 223 ? -36.706 8.522 27.792 1.00 38.66 223 GLU A O 1
ATOM 1729 N N . ALA A 1 224 ? -38.748 8.173 26.962 1.00 32.72 224 ALA A N 1
ATOM 1730 C CA . ALA A 1 224 ? -38.282 7.703 25.663 1.00 32.72 224 ALA A CA 1
ATOM 1731 C C . ALA A 1 224 ? -38.321 8.870 24.661 1.00 32.72 224 ALA A C 1
ATOM 1733 O O . ALA A 1 224 ? -39.260 9.014 23.878 1.00 32.72 224 ALA A O 1
ATOM 1734 N N . SER A 1 225 ? -37.286 9.715 24.695 1.00 34.66 225 SER A N 1
ATOM 1735 C CA . SER A 1 225 ? -36.972 10.640 23.602 1.00 34.66 225 SER A CA 1
ATOM 1736 C C . SER A 1 225 ? -36.582 9.815 22.374 1.00 34.66 225 SER A C 1
ATOM 1738 O O . SER A 1 225 ? -35.458 9.332 22.251 1.00 34.66 225 SER A O 1
ATOM 1740 N N . THR A 1 226 ? -37.542 9.571 21.483 1.00 32.00 226 THR A N 1
ATOM 1741 C CA . THR A 1 226 ? -37.299 8.877 20.215 1.00 32.00 226 THR A CA 1
ATOM 1742 C C . THR A 1 226 ? -36.778 9.896 19.206 1.00 32.00 226 THR A C 1
ATOM 1744 O O . THR A 1 226 ? -37.520 10.467 18.411 1.00 32.00 226 THR A O 1
ATOM 1747 N N . VAL A 1 227 ? -35.472 10.159 19.273 1.00 34.50 227 VAL A N 1
ATOM 1748 C CA . VAL A 1 227 ? -34.741 10.877 18.226 1.00 34.50 227 VAL A CA 1
ATOM 1749 C C . VAL A 1 227 ? -34.701 9.978 16.991 1.00 34.50 227 VAL A C 1
ATOM 1751 O O . VAL A 1 227 ? -34.080 8.916 16.992 1.00 34.50 227 VAL A O 1
ATOM 1754 N N . ILE A 1 228 ? -35.400 10.400 15.942 1.00 36.78 228 ILE A N 1
ATOM 1755 C CA . ILE A 1 228 ? -35.382 9.777 14.618 1.00 36.78 228 ILE A CA 1
ATOM 1756 C C . ILE A 1 228 ? -33.969 9.955 14.045 1.00 36.78 228 ILE A C 1
ATOM 1758 O O . ILE A 1 228 ? -33.551 11.071 13.741 1.00 36.78 228 ILE A O 1
ATOM 1762 N N . ALA A 1 229 ? -33.216 8.861 13.931 1.00 36.47 229 ALA A N 1
ATOM 1763 C CA . ALA A 1 229 ? -31.895 8.868 13.314 1.00 36.47 229 ALA A CA 1
ATOM 1764 C C . ALA A 1 229 ? -32.018 9.034 11.783 1.00 36.47 229 ALA A C 1
ATOM 1766 O O . ALA A 1 229 ? -32.782 8.292 11.159 1.00 36.47 229 ALA A O 1
ATOM 1767 N N . PRO A 1 230 ? -31.277 9.963 11.149 1.00 37.28 230 PRO A N 1
ATOM 1768 C CA . PRO A 1 230 ? -31.182 10.020 9.695 1.00 37.28 230 PRO A CA 1
ATOM 1769 C C . PRO A 1 230 ? -30.405 8.808 9.159 1.00 37.28 230 PRO A C 1
ATOM 1771 O O . PRO A 1 230 ? -29.527 8.267 9.831 1.00 37.28 230 PRO A O 1
ATOM 1774 N N . ALA A 1 231 ? -30.763 8.386 7.944 1.00 39.84 231 ALA A N 1
ATOM 1775 C CA . ALA A 1 231 ? -30.247 7.213 7.244 1.00 39.84 231 ALA A CA 1
ATOM 1776 C C . ALA A 1 231 ? -28.726 7.025 7.411 1.00 39.84 231 ALA A C 1
ATOM 1778 O O . ALA A 1 231 ? -27.922 7.856 6.987 1.00 39.84 231 ALA A O 1
ATOM 1779 N N . ALA A 1 232 ? -28.347 5.906 8.030 1.00 39.25 232 ALA A N 1
ATOM 1780 C CA . ALA A 1 232 ? -26.962 5.542 8.270 1.00 39.25 232 ALA A CA 1
ATOM 1781 C C . ALA A 1 232 ? -26.235 5.258 6.944 1.00 39.25 232 ALA A C 1
ATOM 1783 O O . ALA A 1 232 ? -26.558 4.316 6.220 1.00 39.25 232 ALA A O 1
ATOM 1784 N N . TRP A 1 233 ? -25.226 6.076 6.649 1.00 46.41 233 TRP A N 1
ATOM 1785 C CA . TRP A 1 233 ? -24.121 5.731 5.754 1.00 46.41 233 TRP A CA 1
ATOM 1786 C C . TRP A 1 233 ? -23.396 4.462 6.254 1.00 46.41 233 TRP A C 1
ATOM 1788 O O . TRP A 1 233 ? -23.402 4.199 7.456 1.00 46.41 233 TRP A O 1
ATOM 1798 N N . PRO A 1 234 ? -22.728 3.678 5.384 1.00 44.47 234 PRO A N 1
ATOM 1799 C CA . PRO A 1 234 ? -22.310 2.298 5.673 1.00 44.47 234 PRO A CA 1
ATOM 1800 C C . PRO A 1 234 ? -21.083 2.157 6.596 1.00 44.47 234 PRO A C 1
ATOM 1802 O O . PRO A 1 234 ? -20.446 1.106 6.612 1.00 44.47 234 PRO A O 1
ATOM 1805 N N . PHE A 1 235 ? -20.734 3.177 7.380 1.00 45.81 235 PHE A N 1
ATOM 1806 C CA . PHE A 1 235 ? -19.669 3.073 8.377 1.00 45.81 235 PHE A CA 1
ATOM 1807 C C . PHE A 1 235 ? -20.264 2.930 9.781 1.00 45.81 235 PHE A C 1
ATOM 1809 O O . PHE A 1 235 ? -21.192 3.668 10.117 1.00 45.81 235 PHE A O 1
ATOM 1816 N N . PRO A 1 236 ? -19.734 2.027 10.626 1.00 43.38 236 PRO A N 1
ATOM 1817 C CA . PRO A 1 236 ? -20.244 1.838 11.975 1.00 43.38 236 PRO A CA 1
ATOM 1818 C C . PRO A 1 236 ? -20.003 3.105 12.802 1.00 43.38 236 PRO A C 1
ATOM 1820 O O . PRO A 1 236 ? -18.870 3.427 13.166 1.00 43.38 236 PRO A O 1
ATOM 1823 N N . THR A 1 237 ? -21.075 3.828 13.116 1.00 47.22 237 THR A N 1
ATOM 1824 C CA . THR A 1 237 ? -21.073 4.824 14.184 1.00 47.22 237 THR A CA 1
ATOM 1825 C C . THR A 1 237 ? -21.066 4.066 15.505 1.00 47.22 237 THR A C 1
ATOM 1827 O O . THR A 1 237 ? -22.061 3.472 15.916 1.00 47.22 237 THR A O 1
ATOM 1830 N N . SER A 1 238 ? -19.907 4.019 16.167 1.00 44.09 238 SER A N 1
ATOM 1831 C CA . SER A 1 238 ? -19.830 3.479 17.521 1.00 44.09 238 SER A CA 1
ATOM 1832 C C . SER A 1 238 ? -20.559 4.429 18.465 1.00 44.09 238 SER A C 1
ATOM 1834 O O . SER A 1 238 ? -20.017 5.451 18.875 1.00 44.09 238 SER A O 1
ATOM 1836 N N . LEU A 1 239 ? -21.797 4.087 18.796 1.00 54.03 239 LEU A N 1
ATOM 1837 C CA . LEU A 1 239 ? -22.477 4.591 19.979 1.00 54.03 239 LEU A CA 1
ATOM 1838 C C . LEU A 1 239 ? -22.229 3.587 21.097 1.00 54.03 239 LEU A C 1
ATOM 1840 O O . LEU A 1 239 ? -22.752 2.475 21.028 1.00 54.03 239 LEU A O 1
ATOM 1844 N N . ARG A 1 240 ? -21.437 3.962 22.104 1.00 47.50 240 ARG A N 1
ATOM 1845 C CA . ARG A 1 240 ? -21.528 3.418 23.468 1.00 47.50 240 ARG A CA 1
ATOM 1846 C C . ARG A 1 240 ? -20.770 4.313 24.463 1.00 47.50 240 ARG A C 1
ATOM 1848 O O . ARG A 1 240 ? -19.929 5.087 24.016 1.00 47.50 240 ARG A O 1
ATOM 1855 N N . PRO A 1 241 ? -21.180 4.265 25.741 1.00 45.44 241 PRO A N 1
ATOM 1856 C CA . PRO A 1 241 ? -21.562 5.406 26.572 1.00 45.44 241 PRO A CA 1
ATOM 1857 C C . PRO A 1 241 ? -20.382 6.160 27.182 1.00 45.44 241 PRO A C 1
ATOM 1859 O O . PRO A 1 241 ? -19.315 5.534 27.374 1.00 45.44 241 PRO A O 1
#

pLDDT: mean 72.48, std 20.14, range [27.94, 94.31]